Protein AF-G2ZTX2-F1 (afdb_monomer)

Radius of gyration: 23.02 Å; Cα contacts (8 Å, |Δi|>4): 335; chains: 1; bounding box: 77×30×59 Å

Nearest PDB structures (foldseek):
  5btr-assembly2_B  TM=2.792E-01  e=7.252E+00  Homo sapiens

Secondary structure (DS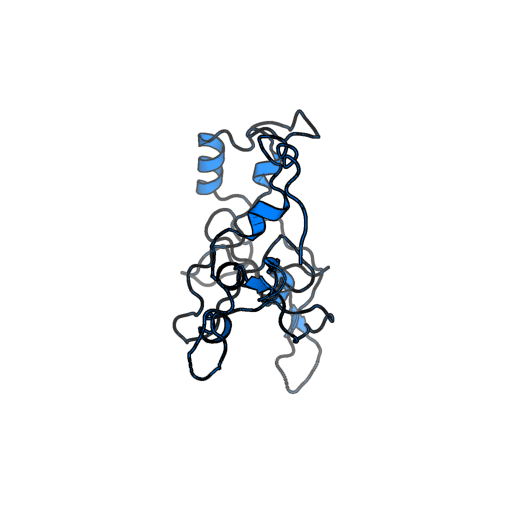SP, 8-state):
---THHHH-EE-SSSEE--S---TTS-TTEEPPPEEE---SSS--EEE-TTPPPP-PEEPHHHHHHHHHTTTT-B----SSS--TTBGGGGG---------SB-TTSPBP----SS-HHHHTTT--HHHHHHT-EEEE-TTS-EES-SS-SEEEEE-TTSPEEEP-SSPPGGGSB--STT--BS-EE-TTGGGGGGPPPSSPPPP--------

Mean predicted aligned error: 10.49 Å

Foldseek 3Di:
DFALCQAPWFFFQAWWAAPDDDDPPDDRGTGHFDWDAPPDDPDPRTDGPGPDDGDDTDTDPVVVVVLVVVCACQDDAPDPPDGDRNHVVRSVDTDRDDDDAQADPVRHGDAGADPPDRFARSNAHDPVQLQQQQWWFQDPVRDIDRCLPPQFDPDADPVRGTHGDGGDDDPCSQFPPPPVRHGGTGRDRPNVVCVPDDDPDDPDDPDDDDDDD

Sequence (213 aa):
MPGRCDFIGCNDSYGYGSTDSLPAGVARNYVAPHVKSDGLIMSPTDVFNHDKLYPTEAIRPGLDQVFKTLGIGTAASTNRDQASIADLGWRSYRLKGSQVEYTNAMGRKTVLGNSITEAGFMNNSSCITCHARAGIHIKSDGGSDFFRLSIFNKDQSDYGYALSYHGIPNPSWFHNDNSKGMLDVLQTDFVWGFFNAKPVVAPTARDGGRGAP

pLDDT: mean 80.15, std 12.62, range [29.89, 95.56]

Organism: NCBI:txid741978

Structure (mmCIF, N/CA/C/O backbone):
data_AF-G2ZTX2-F1
#
_entry.id   AF-G2ZTX2-F1
#
loop_
_atom_site.group_PDB
_atom_site.id
_atom_site.type_symbol
_atom_site.label_atom_id
_atom_site.label_alt_id
_atom_site.label_comp_id
_atom_site.label_asym_id
_atom_site.label_entity_id
_atom_site.label_seq_id
_atom_site.pdbx_PDB_ins_code
_atom_site.Cartn_x
_atom_site.Cartn_y
_atom_site.Cartn_z
_atom_site.occupancy
_atom_site.B_iso_or_equiv
_atom_site.auth_seq_id
_atom_site.auth_comp_id
_atom_site.auth_asym_id
_atom_site.auth_atom_id
_atom_site.pdbx_PDB_model_num
ATOM 1 N N . MET A 1 1 ? -9.022 15.764 1.878 1.00 55.78 1 MET A N 1
ATOM 2 C CA . MET A 1 1 ? -8.451 15.017 0.744 1.00 55.78 1 MET A CA 1
ATOM 3 C C . MET A 1 1 ? -9.041 13.635 0.854 1.00 55.78 1 MET A C 1
ATOM 5 O O . MET A 1 1 ? -8.954 13.075 1.948 1.00 55.78 1 MET A O 1
ATOM 9 N N . PRO A 1 2 ? -9.651 13.124 -0.222 1.00 67.94 2 PRO A N 1
ATOM 10 C CA . PRO A 1 2 ? -10.323 11.844 -0.175 1.00 67.94 2 PRO A CA 1
ATOM 11 C C . PRO A 1 2 ? -9.336 10.734 0.168 1.00 67.94 2 PRO A C 1
ATOM 13 O O . PRO A 1 2 ? -8.246 10.639 -0.402 1.00 67.94 2 PRO A O 1
ATOM 16 N N . GLY A 1 3 ? -9.721 9.914 1.136 1.00 71.19 3 GLY A N 1
ATOM 17 C CA . GLY A 1 3 ? -8.957 8.759 1.566 1.00 71.19 3 GLY A CA 1
ATOM 18 C C . GLY A 1 3 ? -9.274 7.538 0.712 1.00 71.19 3 GLY A C 1
ATOM 19 O O . GLY A 1 3 ? -10.205 7.512 -0.085 1.00 71.19 3 GLY A O 1
ATOM 20 N N . ARG A 1 4 ? -8.534 6.450 0.924 1.00 72.75 4 ARG A N 1
ATOM 21 C CA . ARG A 1 4 ? -8.793 5.153 0.273 1.00 72.75 4 ARG A CA 1
ATOM 22 C C . ARG A 1 4 ? -10.271 4.732 0.321 1.00 72.75 4 ARG A C 1
ATOM 24 O O . ARG A 1 4 ? -10.784 4.232 -0.683 1.00 72.75 4 ARG A O 1
ATOM 31 N N . CYS A 1 5 ? -10.915 4.885 1.484 1.00 78.56 5 CYS A N 1
ATOM 32 C CA . CYS A 1 5 ? -12.289 4.422 1.673 1.00 78.56 5 CYS A CA 1
ATOM 33 C C . CYS A 1 5 ? -13.244 5.089 0.677 1.00 78.56 5 CYS A C 1
ATOM 35 O O . CYS A 1 5 ? -14.205 4.448 0.285 1.00 78.56 5 CYS A O 1
ATOM 37 N N . ASP A 1 6 ? -12.914 6.292 0.197 1.00 79.12 6 ASP A N 1
ATOM 38 C CA . ASP A 1 6 ? -13.711 7.060 -0.758 1.00 79.12 6 ASP A CA 1
ATOM 39 C C . ASP A 1 6 ? -13.705 6.488 -2.184 1.00 79.12 6 ASP A C 1
ATOM 41 O O . ASP A 1 6 ? -14.610 6.798 -2.949 1.00 79.12 6 ASP A O 1
ATOM 45 N N . PHE A 1 7 ? -12.730 5.640 -2.542 1.00 77.25 7 PHE A N 1
ATOM 46 C CA . PHE A 1 7 ? -12.577 5.121 -3.912 1.00 77.25 7 PHE A CA 1
ATOM 47 C C . PHE A 1 7 ? -12.757 3.611 -4.033 1.00 77.25 7 PHE A C 1
ATOM 49 O O . PHE A 1 7 ? -13.352 3.123 -4.989 1.00 77.25 7 PHE A O 1
ATOM 56 N N . ILE A 1 8 ? -12.185 2.849 -3.100 1.00 74.62 8 ILE A N 1
ATOM 57 C CA . ILE A 1 8 ? -12.147 1.378 -3.185 1.00 74.62 8 ILE A CA 1
ATOM 58 C C . ILE A 1 8 ? -12.724 0.706 -1.935 1.00 74.62 8 ILE A C 1
ATOM 60 O O . ILE A 1 8 ? -12.623 -0.513 -1.773 1.00 74.62 8 ILE A O 1
ATOM 64 N N . GLY A 1 9 ? -13.311 1.497 -1.033 1.00 78.06 9 GLY A N 1
ATOM 65 C CA . GLY A 1 9 ? -13.685 1.060 0.304 1.00 78.06 9 GLY A CA 1
ATOM 66 C C . GLY A 1 9 ? -12.474 0.713 1.171 1.00 78.06 9 GLY A C 1
ATOM 67 O O . GLY A 1 9 ? -11.312 0.723 0.742 1.00 78.06 9 GLY A O 1
ATOM 68 N N . CYS A 1 10 ? -12.748 0.394 2.427 1.00 75.94 10 CYS A N 1
ATOM 69 C CA . CYS A 1 10 ? -11.747 -0.009 3.400 1.00 75.94 10 CYS A CA 1
ATOM 70 C C . CYS A 1 10 ? -11.984 -1.447 3.841 1.00 75.94 10 CYS A C 1
ATOM 72 O O . CYS A 1 10 ? -13.111 -1.866 4.033 1.00 75.94 10 CYS A O 1
ATOM 74 N N . ASN A 1 11 ? -10.915 -2.235 3.920 1.00 72.31 11 ASN A N 1
ATOM 75 C CA . ASN A 1 11 ? -10.979 -3.640 4.301 1.00 72.31 11 ASN A CA 1
ATOM 76 C C . ASN A 1 11 ? -9.819 -3.918 5.252 1.00 72.31 11 ASN A C 1
ATOM 78 O O . ASN A 1 11 ? -8.668 -3.787 4.834 1.00 72.31 11 ASN A O 1
ATOM 82 N N . ASP A 1 12 ? -10.128 -4.244 6.504 1.00 67.81 12 ASP A N 1
ATOM 83 C CA . ASP A 1 12 ? -9.150 -4.674 7.505 1.00 67.81 12 ASP A CA 1
ATOM 84 C C . ASP A 1 12 ? -9.378 -6.151 7.843 1.00 67.81 12 ASP A C 1
ATOM 86 O O . ASP A 1 12 ? -10.241 -6.504 8.648 1.00 67.81 12 ASP A O 1
ATOM 90 N N . SER A 1 13 ? -8.622 -7.056 7.215 1.00 62.09 13 SER A N 1
ATOM 91 C CA . SER A 1 13 ? -8.699 -8.509 7.460 1.00 62.09 13 SER A CA 1
ATOM 92 C C . SER A 1 13 ? -8.659 -8.878 8.946 1.00 62.09 13 SER A C 1
ATOM 94 O O . SER A 1 13 ? -9.302 -9.853 9.348 1.00 62.09 13 SER A O 1
ATOM 96 N N . TYR A 1 14 ? -7.960 -8.093 9.771 1.00 72.44 14 TYR A N 1
ATOM 97 C CA . TYR A 1 14 ? -7.812 -8.345 11.194 1.00 72.44 14 TYR A CA 1
ATOM 98 C C . TYR A 1 14 ? -7.561 -7.056 11.979 1.00 72.44 14 TYR A C 1
ATOM 100 O O . TYR A 1 14 ? -6.435 -6.576 12.073 1.00 72.44 14 TYR A O 1
ATOM 108 N N . GLY A 1 15 ? -8.598 -6.563 12.651 1.00 75.62 15 GLY A N 1
ATOM 109 C CA . GLY A 1 15 ? -8.395 -5.511 13.636 1.00 75.62 15 GLY A CA 1
ATOM 110 C C . GLY A 1 15 ? -9.650 -4.781 14.030 1.00 75.62 15 GLY A C 1
ATOM 111 O O . GLY A 1 15 ? -9.883 -4.578 15.218 1.00 75.62 15 GLY A O 1
ATOM 112 N N . TYR A 1 16 ? -10.494 -4.478 13.051 1.00 82.81 16 TYR A N 1
ATOM 113 C CA . TYR A 1 16 ? -11.672 -3.643 13.245 1.00 82.81 16 TYR A CA 1
ATOM 114 C C . TYR A 1 16 ? -12.922 -4.240 12.588 1.00 82.81 16 TYR A C 1
ATOM 116 O O . TYR A 1 16 ? -12.854 -5.069 11.676 1.00 82.81 16 TYR A O 1
ATOM 124 N N . GLY A 1 17 ? -14.086 -3.937 13.161 1.00 80.31 17 GLY A N 1
ATOM 125 C CA . GLY A 1 17 ? -15.388 -4.342 12.633 1.00 80.31 17 GLY A CA 1
ATOM 126 C C . GLY A 1 17 ? -16.109 -3.166 11.988 1.00 80.31 17 GLY A C 1
ATOM 127 O O . GLY A 1 17 ? -16.317 -2.162 12.665 1.00 80.31 17 GLY A O 1
ATOM 128 N N . SER A 1 18 ? -16.527 -3.343 10.734 1.00 81.31 18 SER A N 1
ATOM 129 C CA . SER A 1 18 ? -17.358 -2.369 10.027 1.00 81.31 18 SER A CA 1
ATOM 130 C C . SER A 1 18 ? -18.764 -2.340 10.615 1.00 81.31 18 SER A C 1
ATOM 132 O O . SER A 1 18 ? -19.295 -3.368 11.047 1.00 81.31 18 SER A O 1
ATOM 134 N N . THR A 1 19 ? -19.360 -1.149 10.626 1.00 82.62 19 THR A N 1
ATOM 135 C CA . THR A 1 19 ? -20.761 -0.922 10.999 1.00 82.62 19 THR A CA 1
ATOM 136 C C . THR A 1 19 ? -21.729 -1.144 9.839 1.00 82.62 19 THR A C 1
ATOM 138 O O . THR A 1 19 ? -22.939 -1.052 10.038 1.00 82.62 19 THR A O 1
ATOM 141 N N . ASP A 1 20 ? -21.219 -1.415 8.638 1.00 82.88 20 ASP A N 1
ATOM 142 C CA . ASP A 1 20 ? -22.039 -1.563 7.442 1.00 82.88 20 ASP A CA 1
ATOM 143 C C . ASP A 1 20 ? -22.877 -2.844 7.475 1.00 82.88 20 ASP A C 1
ATOM 145 O O . ASP A 1 20 ? -22.481 -3.885 8.011 1.00 82.88 20 ASP A O 1
ATOM 149 N N . SER A 1 21 ? -24.054 -2.776 6.851 1.00 83.44 21 SER A N 1
ATOM 150 C CA . SER A 1 21 ? -24.902 -3.947 6.645 1.00 83.44 21 SER A CA 1
ATOM 151 C C . SER A 1 21 ? -24.313 -4.805 5.527 1.00 83.44 21 SER A C 1
ATOM 153 O O . SER A 1 21 ? -24.369 -4.444 4.353 1.00 83.44 21 SER A O 1
ATOM 155 N N . LEU A 1 22 ? -23.712 -5.935 5.900 1.00 81.06 22 LEU A N 1
ATOM 156 C CA . LEU A 1 22 ? -23.046 -6.846 4.973 1.00 81.06 22 LEU A CA 1
ATOM 157 C C . LEU A 1 22 ? -23.818 -8.174 4.852 1.00 81.06 22 LEU A C 1
ATOM 159 O O . LEU A 1 22 ? -24.394 -8.629 5.845 1.00 81.06 22 LEU A O 1
ATOM 163 N N . PRO A 1 23 ? -23.817 -8.827 3.671 1.00 83.12 23 PRO A N 1
ATOM 164 C CA . PRO A 1 23 ? -24.448 -10.133 3.488 1.00 83.12 23 PRO A CA 1
ATOM 165 C C . PRO A 1 23 ? -23.946 -11.202 4.470 1.00 83.12 23 PRO A C 1
ATOM 167 O O . PRO A 1 23 ? -22.818 -11.163 4.964 1.00 83.12 23 PRO A O 1
ATOM 170 N N . ALA A 1 24 ? -24.768 -12.219 4.726 1.00 85.25 24 ALA A N 1
ATOM 171 C CA . ALA A 1 24 ? -24.331 -13.353 5.532 1.00 85.25 24 ALA A CA 1
ATOM 172 C C . ALA A 1 24 ? -23.142 -14.074 4.866 1.00 85.25 24 ALA A C 1
ATOM 174 O O . ALA A 1 24 ? -23.121 -14.277 3.654 1.00 85.25 24 ALA A O 1
ATOM 175 N N . GLY A 1 25 ? -22.150 -14.469 5.669 1.00 80.62 25 GLY A N 1
ATOM 176 C CA . GLY A 1 25 ? -20.986 -15.225 5.196 1.00 80.62 25 GLY A CA 1
ATOM 177 C C . GLY A 1 25 ? -19.861 -14.391 4.573 1.00 80.62 25 GLY A C 1
ATOM 178 O O . GLY A 1 25 ? -18.833 -14.968 4.226 1.00 80.62 25 GLY A O 1
ATOM 179 N N . VAL A 1 26 ? -19.996 -13.061 4.470 1.00 78.94 26 VAL A N 1
ATOM 180 C CA . VAL A 1 26 ? -18.876 -12.197 4.061 1.00 78.94 26 VAL A CA 1
ATOM 181 C C . VAL A 1 26 ? -18.084 -11.677 5.262 1.00 78.94 26 VAL A C 1
ATOM 183 O O . VAL A 1 26 ? -18.534 -11.693 6.411 1.00 78.94 26 VAL A O 1
ATOM 186 N N . ALA A 1 27 ? -16.867 -11.210 4.998 1.00 77.06 27 ALA A N 1
ATOM 187 C CA . ALA A 1 27 ? -16.010 -10.647 6.027 1.00 77.06 27 ALA A CA 1
ATOM 188 C C . ALA A 1 27 ? -16.589 -9.319 6.566 1.00 77.06 27 ALA A C 1
ATOM 190 O O . ALA A 1 27 ? -16.930 -8.418 5.808 1.00 77.06 27 ALA A O 1
ATOM 191 N N . ARG A 1 28 ? -16.697 -9.191 7.899 1.00 78.75 28 ARG A N 1
ATOM 192 C CA . ARG A 1 28 ? -17.331 -8.047 8.608 1.00 78.75 28 ARG A CA 1
ATOM 193 C C . ARG A 1 28 ? -16.441 -6.807 8.761 1.00 78.75 28 ARG A C 1
ATOM 195 O O . ARG A 1 28 ? -16.445 -6.131 9.786 1.00 78.75 28 ARG A O 1
ATOM 202 N N . ASN A 1 29 ? -15.521 -6.629 7.841 1.00 78.12 29 ASN A N 1
ATOM 203 C CA . ASN A 1 29 ? -14.419 -5.673 7.915 1.00 78.12 29 ASN A CA 1
ATOM 204 C C . ASN A 1 29 ? -14.361 -4.763 6.691 1.00 78.12 29 ASN A C 1
ATOM 206 O O . ASN A 1 29 ? -13.394 -4.025 6.534 1.00 78.12 29 ASN A O 1
ATOM 210 N N . TYR A 1 30 ? -15.358 -4.872 5.817 1.00 82.12 30 TYR A N 1
ATOM 211 C CA . TYR A 1 30 ? -15.497 -4.006 4.671 1.00 82.12 30 TYR A CA 1
ATOM 212 C C . TYR A 1 30 ? -16.328 -2.780 5.045 1.00 82.12 30 TYR A C 1
ATOM 214 O O . TYR A 1 30 ? -17.460 -2.920 5.502 1.00 82.12 30 TYR A O 1
ATOM 222 N N . VAL A 1 31 ? -15.751 -1.602 4.845 1.00 83.19 31 VAL A N 1
ATOM 223 C CA . VAL A 1 31 ? -16.425 -0.306 4.876 1.00 83.19 31 VAL A CA 1
ATOM 224 C C . VAL A 1 31 ? -16.590 0.142 3.431 1.00 83.19 31 VAL A C 1
ATOM 226 O O . VAL A 1 31 ? -15.594 0.321 2.717 1.00 83.19 31 VAL A O 1
ATOM 229 N N . ALA A 1 32 ? -17.832 0.283 2.992 1.00 85.06 32 ALA A N 1
ATOM 230 C CA . ALA A 1 32 ? -18.168 0.730 1.653 1.00 85.06 32 ALA A CA 1
ATOM 231 C C . ALA A 1 32 ? -17.825 2.220 1.472 1.00 85.06 32 ALA A C 1
ATOM 233 O O . ALA A 1 32 ? -17.934 2.994 2.425 1.00 85.06 32 ALA A O 1
ATOM 234 N N . PRO A 1 33 ? -17.421 2.645 0.261 1.00 87.75 33 PRO A N 1
ATOM 235 C CA . PRO A 1 33 ? -17.328 4.064 -0.055 1.00 87.75 33 PRO A CA 1
ATOM 236 C C . PRO A 1 33 ? -18.699 4.724 0.082 1.00 87.75 33 PRO A C 1
ATOM 238 O O . PRO A 1 33 ? -19.721 4.147 -0.298 1.00 87.75 33 PRO A O 1
ATOM 241 N N . HIS A 1 34 ? -18.722 5.967 0.560 1.00 89.69 34 HIS A N 1
ATOM 242 C CA . HIS A 1 34 ? -19.934 6.774 0.467 1.00 89.69 34 HIS A CA 1
ATOM 243 C C . HIS A 1 34 ? -20.253 7.050 -1.002 1.00 89.69 34 HIS A C 1
ATOM 245 O O . HIS A 1 34 ? -19.375 7.436 -1.773 1.00 89.69 34 HIS A O 1
ATOM 251 N N . VAL A 1 35 ? -21.519 6.907 -1.382 1.00 91.12 35 VAL A N 1
ATOM 252 C CA . VAL A 1 35 ? -22.013 7.224 -2.729 1.00 91.12 35 VAL A CA 1
ATOM 253 C C . VAL A 1 35 ? -23.182 8.204 -2.657 1.00 91.12 35 VAL A C 1
ATOM 255 O O . VAL A 1 35 ? -23.819 8.369 -1.613 1.00 91.12 35 VAL A O 1
ATOM 258 N N . LYS A 1 36 ? -23.441 8.905 -3.756 1.00 91.00 36 LYS A N 1
ATOM 259 C CA . LYS A 1 36 ? -24.606 9.773 -3.958 1.00 91.00 36 LYS A CA 1
ATOM 260 C C . LYS A 1 36 ? -25.066 9.672 -5.407 1.00 91.00 36 LYS A C 1
ATOM 262 O O . LYS A 1 36 ? -24.248 9.408 -6.277 1.00 91.00 36 LYS A O 1
ATOM 267 N N . SER A 1 37 ? -26.335 9.964 -5.665 1.00 90.69 37 SER A N 1
ATOM 268 C CA . SER A 1 37 ? -26.824 10.075 -7.040 1.00 90.69 37 SER A CA 1
ATOM 269 C C . SER A 1 37 ? -26.311 11.361 -7.707 1.00 90.69 37 SER A C 1
ATOM 271 O O . SER A 1 37 ? -26.321 12.427 -7.084 1.00 90.69 37 SER A O 1
ATOM 273 N N . ASP A 1 38 ? -25.891 11.277 -8.967 1.00 88.75 38 ASP A N 1
ATOM 274 C CA . ASP A 1 38 ? -25.596 12.412 -9.849 1.00 88.75 38 ASP A CA 1
ATOM 275 C C . ASP A 1 38 ? -26.800 12.846 -10.709 1.00 88.75 38 ASP A C 1
ATOM 277 O O . ASP A 1 38 ? -26.731 13.857 -11.408 1.00 88.75 38 ASP A O 1
ATOM 281 N N . GLY A 1 39 ? -27.916 12.113 -10.633 1.00 86.19 39 GLY A N 1
ATOM 282 C CA . GLY A 1 39 ? -29.153 12.399 -11.360 1.00 86.19 39 GLY A CA 1
ATOM 283 C C . GLY A 1 39 ? -29.127 12.067 -12.857 1.00 86.19 39 GLY A C 1
ATOM 284 O O . GLY A 1 39 ? -30.057 12.453 -13.568 1.00 86.19 39 GLY A O 1
ATOM 285 N N . LEU A 1 40 ? -28.103 11.368 -13.361 1.00 87.19 40 LEU A N 1
ATOM 286 C CA . LEU A 1 40 ? -28.031 10.987 -14.772 1.00 87.19 40 LEU A CA 1
ATOM 287 C C . LEU A 1 40 ? -28.954 9.804 -15.091 1.00 87.19 40 LEU A C 1
ATOM 289 O O . LEU A 1 40 ? -28.995 8.801 -14.403 1.00 87.19 40 LEU A O 1
ATOM 293 N N . ILE A 1 41 ? -29.689 9.893 -16.194 1.00 79.50 41 ILE A N 1
ATOM 294 C CA . ILE A 1 41 ? -30.759 8.936 -16.542 1.00 79.50 41 ILE A CA 1
ATOM 295 C C . ILE A 1 41 ? -30.276 7.682 -17.291 1.00 79.50 41 ILE A C 1
ATOM 297 O O . ILE A 1 41 ? -31.042 6.735 -17.448 1.00 79.50 41 ILE A O 1
ATOM 301 N N . MET A 1 42 ? -29.035 7.669 -17.789 1.00 70.88 42 MET A N 1
ATOM 302 C CA . MET A 1 42 ? -28.522 6.628 -18.703 1.00 70.88 42 MET A CA 1
ATOM 303 C C . MET A 1 42 ? -27.309 5.848 -18.165 1.00 70.88 42 MET A C 1
ATOM 305 O O . MET A 1 42 ? -26.684 5.092 -18.904 1.00 70.88 42 MET A O 1
ATOM 309 N N . SER A 1 43 ? -26.966 6.020 -16.890 1.00 70.81 43 SER A N 1
ATOM 310 C CA . SER A 1 43 ? -25.811 5.403 -16.225 1.00 70.81 43 SER A CA 1
ATOM 311 C C . SER A 1 43 ? -26.217 4.972 -14.815 1.00 70.81 43 SER A C 1
ATOM 313 O O . SER A 1 43 ? -27.201 5.511 -14.301 1.00 70.81 43 SER A O 1
ATOM 315 N N . PRO A 1 44 ? -25.493 4.048 -14.146 1.00 75.50 44 PRO A N 1
ATOM 316 C CA . PRO A 1 44 ? -25.512 4.016 -12.689 1.00 75.50 44 PRO A CA 1
ATOM 317 C C . PRO A 1 44 ? -25.342 5.447 -12.177 1.00 75.50 44 PRO A C 1
ATOM 319 O O . PRO A 1 44 ? -24.367 6.108 -12.532 1.00 75.50 44 PRO A O 1
ATOM 322 N N . THR A 1 45 ? -26.328 5.934 -11.425 1.00 82.06 45 THR A N 1
ATOM 323 C CA . THR A 1 45 ? -26.321 7.324 -10.948 1.00 82.06 45 THR A CA 1
ATOM 324 C C . THR A 1 45 ? -25.405 7.501 -9.750 1.00 82.06 45 THR A C 1
ATOM 326 O O . THR A 1 45 ? -25.137 8.617 -9.328 1.00 82.06 45 THR A O 1
ATOM 329 N N . ASP A 1 46 ? -24.977 6.394 -9.148 1.00 87.50 46 ASP A N 1
ATOM 330 C CA . ASP A 1 46 ? -24.173 6.402 -7.941 1.00 87.50 46 ASP A CA 1
ATOM 331 C C . ASP A 1 46 ? -22.735 6.796 -8.271 1.00 87.50 46 ASP A C 1
ATOM 333 O O . ASP A 1 46 ? -21.961 6.030 -8.845 1.00 87.50 46 ASP A O 1
ATOM 337 N N . VAL A 1 47 ? -22.382 8.008 -7.865 1.00 87.94 47 VAL A N 1
ATOM 338 C CA . VAL A 1 47 ? -21.020 8.530 -7.878 1.00 87.94 47 VAL A CA 1
ATOM 339 C C . VAL A 1 47 ? -20.474 8.569 -6.459 1.00 87.94 47 VAL A C 1
ATOM 341 O O . VAL A 1 47 ? -21.217 8.730 -5.487 1.00 87.94 47 VAL A O 1
ATOM 344 N N . PHE A 1 48 ? -19.158 8.451 -6.319 1.00 88.50 48 PHE A N 1
ATOM 345 C CA . PHE A 1 48 ? -18.514 8.546 -5.016 1.00 88.50 48 PHE A CA 1
ATOM 346 C C . PHE A 1 48 ? -18.761 9.914 -4.359 1.00 88.50 48 PHE A C 1
ATOM 348 O O . PHE A 1 48 ? -18.684 10.980 -4.978 1.00 88.50 48 PHE A O 1
ATOM 355 N N . ASN A 1 49 ? -19.066 9.880 -3.067 1.00 89.75 49 ASN A N 1
ATOM 356 C CA . ASN A 1 49 ? -19.302 11.039 -2.220 1.00 89.75 49 ASN A CA 1
ATOM 357 C C . ASN A 1 49 ? -18.097 11.236 -1.299 1.00 89.75 49 ASN A C 1
ATOM 359 O O . ASN A 1 49 ? -18.118 10.885 -0.121 1.00 89.75 49 ASN A O 1
ATOM 363 N N . HIS A 1 50 ? -17.036 11.761 -1.900 1.00 86.12 50 HIS A N 1
ATOM 364 C CA . HIS A 1 50 ? -15.727 11.974 -1.294 1.00 86.12 50 HIS A CA 1
ATOM 365 C C . HIS A 1 50 ? -15.742 12.899 -0.062 1.00 86.12 50 HIS A C 1
ATOM 367 O O . HIS A 1 50 ? -16.655 13.709 0.112 1.00 86.12 50 HIS A O 1
ATOM 373 N N . ASP A 1 51 ? -14.684 12.812 0.757 1.00 81.50 51 ASP A N 1
ATOM 374 C CA . ASP A 1 51 ? -14.442 13.659 1.940 1.00 81.50 51 ASP A CA 1
ATOM 375 C C . ASP A 1 51 ? -15.551 13.566 3.015 1.00 81.50 51 ASP A C 1
ATOM 377 O O . ASP A 1 51 ? -15.727 14.461 3.849 1.00 81.50 51 ASP A O 1
ATOM 381 N N . LYS A 1 52 ? -16.312 12.465 3.024 1.00 84.94 52 LYS A N 1
ATOM 382 C CA . LYS A 1 52 ? -17.281 12.161 4.080 1.00 84.94 52 LYS A CA 1
ATOM 383 C C . LYS A 1 52 ? -16.608 11.438 5.240 1.00 84.94 52 LYS A C 1
ATOM 385 O O . LYS A 1 52 ? -15.707 10.625 5.065 1.00 84.94 52 LYS A O 1
ATOM 390 N N . LEU A 1 53 ? -17.077 11.734 6.451 1.00 84.94 53 LEU A N 1
ATOM 391 C CA . LEU A 1 53 ? -16.609 11.043 7.647 1.00 8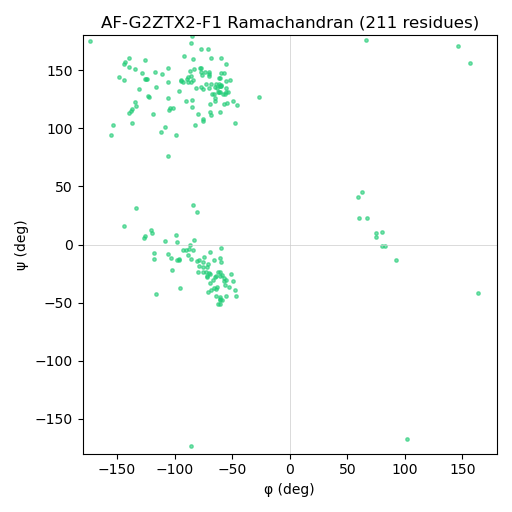4.94 53 LEU A CA 1
ATOM 392 C C . LEU A 1 53 ? -17.124 9.602 7.651 1.00 84.94 53 LEU A C 1
ATOM 394 O O . LEU A 1 53 ? -18.304 9.345 7.405 1.00 84.94 53 LEU A O 1
ATOM 398 N N . TYR A 1 54 ? -16.230 8.674 7.972 1.00 82.88 54 TYR A N 1
ATOM 399 C CA . TYR A 1 54 ? -16.572 7.281 8.229 1.00 82.88 54 TYR A CA 1
ATOM 400 C C . TYR A 1 54 ? -16.760 7.078 9.739 1.00 82.88 54 TYR A C 1
ATOM 402 O O . TYR A 1 54 ? -16.018 7.683 10.521 1.00 82.88 54 TYR A O 1
ATOM 410 N N . PRO A 1 55 ? -17.739 6.264 10.174 1.00 81.50 55 PRO A N 1
ATOM 411 C CA . PRO A 1 55 ? -17.942 5.974 11.588 1.00 81.50 55 PRO A CA 1
ATOM 412 C C . PRO A 1 55 ? -16.696 5.379 12.247 1.00 81.50 55 PRO A C 1
ATOM 414 O O . PRO A 1 55 ? -15.945 4.614 11.639 1.00 81.50 55 PRO A O 1
ATOM 417 N N . THR A 1 56 ? -16.501 5.686 13.529 1.00 79.31 56 THR A N 1
ATOM 418 C CA . THR A 1 56 ? -15.434 5.065 14.315 1.00 79.31 56 THR A CA 1
ATOM 419 C C . THR A 1 56 ? -15.744 3.590 14.543 1.00 79.31 56 THR A C 1
ATOM 421 O O . THR A 1 56 ? -16.653 3.238 15.291 1.00 79.31 56 THR A O 1
ATOM 424 N N . GLU A 1 57 ? -14.953 2.720 13.927 1.00 80.00 57 GLU A N 1
ATOM 425 C CA . GLU A 1 57 ? -15.030 1.27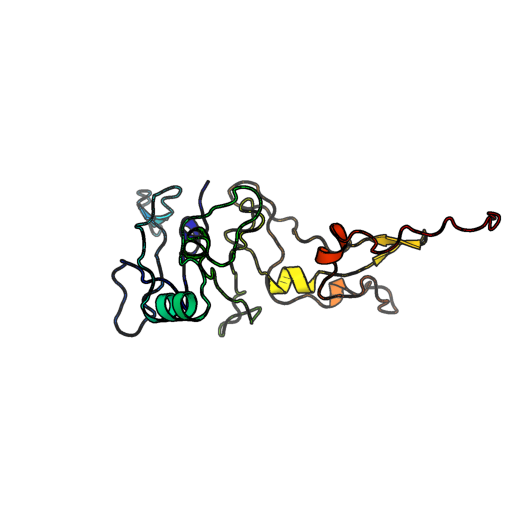6 14.155 1.00 80.00 57 GLU A CA 1
ATOM 426 C C . GLU A 1 57 ? -14.376 0.865 15.483 1.00 80.00 57 GLU A C 1
ATOM 428 O O . GLU A 1 57 ? -13.375 1.448 15.912 1.00 80.00 57 GLU A O 1
ATOM 433 N N . ALA A 1 58 ? -14.900 -0.197 16.099 1.00 82.50 58 ALA A N 1
ATOM 434 C CA . ALA A 1 58 ? -14.350 -0.777 17.321 1.00 82.50 58 ALA A CA 1
ATOM 435 C C . ALA A 1 58 ? -13.290 -1.848 17.024 1.00 82.50 58 ALA A C 1
ATOM 437 O O . ALA A 1 58 ? -13.434 -2.649 16.092 1.00 82.50 58 ALA A O 1
ATOM 438 N N . ILE A 1 59 ? -12.247 -1.887 17.860 1.00 86.00 59 ILE A N 1
ATOM 439 C CA . ILE A 1 59 ? -11.232 -2.941 17.823 1.00 86.00 59 ILE A CA 1
ATOM 440 C C . ILE A 1 59 ? -11.879 -4.292 18.145 1.00 86.00 59 ILE A C 1
ATOM 442 O O . ILE A 1 59 ? -12.670 -4.424 19.082 1.00 86.00 59 ILE A O 1
ATOM 446 N N . ARG A 1 60 ? -11.554 -5.321 17.365 1.00 87.06 60 ARG A N 1
ATOM 447 C CA . ARG A 1 60 ? -12.051 -6.678 17.602 1.00 87.06 60 ARG A CA 1
ATOM 448 C C . ARG A 1 60 ? -11.342 -7.308 18.806 1.00 87.06 60 ARG A C 1
ATOM 450 O O . ARG A 1 60 ? -10.141 -7.084 18.968 1.00 87.06 60 ARG A O 1
ATOM 457 N N . PRO A 1 61 ? -12.015 -8.194 19.569 1.00 89.50 61 PRO A N 1
ATOM 458 C CA . PRO A 1 61 ? -11.419 -8.855 20.734 1.00 89.50 61 PRO A CA 1
ATOM 459 C C . PRO A 1 61 ? -10.083 -9.552 20.448 1.00 89.50 61 PRO A C 1
ATOM 461 O O . PRO A 1 61 ? -9.181 -9.505 21.273 1.00 89.50 61 PRO A O 1
ATOM 464 N N . GLY A 1 62 ? -9.924 -10.151 19.261 1.00 88.81 62 GLY A N 1
ATOM 465 C CA . GLY A 1 62 ? -8.670 -10.800 18.870 1.00 88.81 62 GLY A CA 1
ATOM 466 C C . GLY A 1 62 ? -7.486 -9.830 18.794 1.00 88.81 62 GLY A C 1
ATOM 467 O O . GLY A 1 62 ? -6.444 -10.087 19.396 1.00 88.81 62 GLY A O 1
ATOM 468 N N . LEU A 1 63 ? -7.624 -8.705 18.079 1.00 88.31 63 LEU A N 1
ATOM 469 C CA . LEU A 1 63 ? -6.537 -7.722 17.978 1.00 88.31 63 LEU A CA 1
ATOM 470 C C . LEU A 1 63 ? -6.302 -7.027 19.322 1.00 88.31 63 LEU A C 1
ATOM 472 O O . LEU A 1 63 ? -5.155 -6.824 19.713 1.00 88.31 63 LEU A O 1
ATOM 476 N N . ASP A 1 64 ? -7.376 -6.716 20.050 1.00 91.44 64 ASP A N 1
ATOM 477 C CA . ASP A 1 64 ? -7.293 -6.170 21.405 1.00 91.44 64 ASP A CA 1
ATOM 478 C C . ASP A 1 64 ? -6.464 -7.081 22.322 1.00 91.44 64 ASP A C 1
ATOM 480 O O . ASP A 1 64 ? -5.571 -6.596 23.018 1.00 91.44 64 ASP A O 1
ATOM 484 N N . GLN A 1 65 ? -6.689 -8.396 22.255 1.00 92.56 65 GLN A N 1
ATOM 485 C CA . GLN A 1 65 ? -5.922 -9.384 23.005 1.00 92.56 65 GLN A CA 1
ATOM 486 C C . GLN A 1 65 ? -4.450 -9.419 22.583 1.00 92.56 65 GLN A C 1
ATOM 488 O O . GLN A 1 65 ? -3.584 -9.433 23.452 1.00 92.56 65 GLN A O 1
ATOM 493 N N . VAL A 1 66 ? -4.147 -9.390 21.280 1.00 92.06 66 VAL A N 1
ATOM 494 C CA . VAL A 1 66 ? -2.758 -9.341 20.785 1.00 92.06 66 VAL A CA 1
ATOM 495 C C . VAL A 1 66 ? -2.036 -8.107 21.324 1.00 92.06 66 VAL A C 1
ATOM 497 O O . VAL A 1 66 ? -0.941 -8.231 21.871 1.00 92.06 66 VAL A O 1
ATOM 500 N N . PHE A 1 67 ? -2.659 -6.929 21.239 1.00 93.31 67 PHE A N 1
ATOM 501 C CA . PHE A 1 67 ? -2.081 -5.697 21.775 1.00 93.31 67 PHE A CA 1
ATOM 502 C C . PHE A 1 67 ? -1.853 -5.778 23.284 1.00 93.31 67 PHE A C 1
ATOM 504 O O . PHE A 1 67 ? -0.762 -5.458 23.746 1.00 93.31 67 PHE A O 1
ATOM 511 N N . LYS A 1 68 ? -2.827 -6.284 24.048 1.00 93.38 68 LYS A N 1
ATOM 512 C CA . LYS A 1 68 ? -2.679 -6.485 25.496 1.00 93.38 68 LYS A CA 1
ATOM 513 C C . LYS A 1 68 ? -1.538 -7.445 25.834 1.00 93.38 68 LYS A C 1
ATOM 515 O O . LYS A 1 68 ? -0.715 -7.121 26.683 1.00 93.38 68 LYS A O 1
ATOM 520 N N . THR A 1 69 ? -1.461 -8.594 25.163 1.00 95.44 69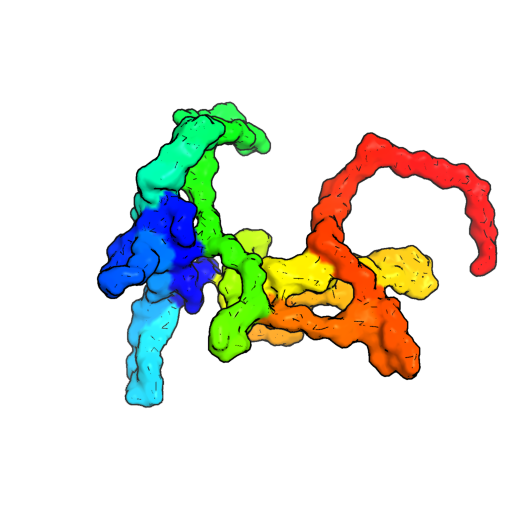 THR A N 1
ATOM 521 C CA . THR A 1 69 ? -0.422 -9.608 25.401 1.00 95.44 69 THR A CA 1
ATOM 522 C C . THR A 1 69 ? 0.978 -9.090 25.077 1.00 95.44 69 THR A C 1
ATOM 524 O O . THR A 1 69 ? 1.920 -9.415 25.792 1.00 95.44 69 THR A O 1
ATOM 527 N N . LEU A 1 70 ? 1.119 -8.263 24.040 1.00 95.44 70 LEU A N 1
ATOM 528 C CA . LEU A 1 70 ? 2.402 -7.676 23.642 1.00 95.44 70 LEU A CA 1
ATOM 529 C C . LEU A 1 70 ? 2.737 -6.369 24.381 1.00 95.44 70 LEU A C 1
ATOM 531 O O . LEU A 1 70 ? 3.783 -5.779 24.123 1.00 95.44 70 LEU A O 1
ATOM 535 N N . GLY A 1 71 ? 1.864 -5.894 25.275 1.00 95.56 71 GLY A N 1
ATOM 536 C CA . GLY A 1 71 ? 2.051 -4.621 25.974 1.00 95.56 71 GLY A CA 1
ATOM 537 C C . GLY A 1 71 ? 1.958 -3.391 25.062 1.00 95.56 71 GLY A C 1
ATOM 538 O O . GLY A 1 71 ? 2.488 -2.339 25.409 1.00 95.56 71 GLY A O 1
ATOM 539 N N . ILE A 1 72 ? 1.296 -3.513 23.908 1.00 94.56 72 ILE A N 1
ATOM 540 C CA . ILE A 1 72 ? 1.141 -2.445 22.917 1.00 94.56 72 ILE A CA 1
ATOM 541 C C . ILE A 1 72 ? -0.048 -1.559 23.293 1.00 94.56 72 ILE A C 1
ATOM 543 O O . ILE A 1 72 ? -1.178 -2.037 23.412 1.00 94.56 72 ILE A O 1
ATOM 547 N N . GLY A 1 73 ? 0.184 -0.253 23.422 1.00 94.38 73 GLY A N 1
ATOM 548 C CA . GLY A 1 73 ? -0.886 0.717 23.647 1.00 94.38 73 GLY A CA 1
ATOM 549 C C . GLY A 1 73 ? -1.648 0.512 24.956 1.00 94.38 73 GLY A C 1
ATOM 550 O O . GLY A 1 73 ? -2.876 0.532 24.967 1.00 94.38 73 GLY A O 1
ATOM 551 N N . THR A 1 74 ? -0.938 0.273 26.052 1.00 93.75 74 THR A N 1
ATOM 552 C CA . THR A 1 74 ? -1.496 0.024 27.389 1.00 93.75 74 THR A CA 1
ATOM 553 C C . THR A 1 74 ? -1.507 1.258 28.297 1.00 93.75 74 THR A C 1
ATOM 555 O O . THR A 1 74 ? -2.200 1.245 29.313 1.00 93.75 74 THR A O 1
ATOM 558 N N . ALA A 1 75 ? -0.794 2.331 27.942 1.00 92.31 75 ALA A N 1
ATOM 559 C CA . ALA A 1 75 ? -0.626 3.535 28.751 1.00 92.31 75 ALA A CA 1
ATOM 560 C C . ALA A 1 75 ? -0.610 4.821 27.906 1.00 92.31 75 ALA A C 1
ATOM 562 O O . ALA A 1 75 ? -0.320 4.818 26.709 1.00 92.31 75 ALA A O 1
ATOM 563 N N . ALA A 1 76 ? -0.935 5.954 28.530 1.00 92.00 76 ALA A N 1
ATOM 564 C CA . ALA A 1 76 ? -0.801 7.251 27.875 1.00 92.00 76 ALA A CA 1
ATOM 565 C C . ALA A 1 76 ? 0.667 7.521 27.504 1.00 92.00 76 ALA A C 1
ATOM 567 O O . ALA A 1 76 ? 1.571 7.175 28.264 1.00 92.00 76 ALA A O 1
ATOM 568 N N . SER A 1 77 ? 0.887 8.154 26.349 1.00 89.25 77 SER A N 1
ATOM 569 C CA . SER A 1 77 ? 2.235 8.523 25.916 1.00 89.25 77 SER A CA 1
ATOM 570 C C . SER A 1 77 ? 2.864 9.501 26.906 1.00 89.25 77 SER A C 1
ATOM 572 O O . SER A 1 77 ? 2.244 10.493 27.298 1.00 89.25 77 SER A O 1
ATOM 574 N N . THR A 1 78 ? 4.094 9.209 27.317 1.00 87.62 78 THR A N 1
ATOM 575 C CA . THR A 1 78 ? 4.865 10.023 28.266 1.00 87.62 78 THR A CA 1
ATOM 576 C C . THR A 1 78 ? 5.941 10.863 27.580 1.00 87.62 78 THR A C 1
ATOM 578 O O . THR A 1 78 ? 6.487 11.773 28.202 1.00 87.62 78 THR A O 1
ATOM 581 N N . ASN A 1 79 ? 6.227 10.602 26.301 1.00 83.88 79 ASN A N 1
ATOM 582 C CA . ASN A 1 79 ? 7.248 11.288 25.519 1.00 83.88 79 ASN A CA 1
ATOM 583 C C . ASN A 1 79 ? 6.691 11.660 24.137 1.00 83.88 79 ASN A C 1
ATOM 585 O O . ASN A 1 79 ? 6.248 10.804 23.380 1.00 83.88 79 ASN A O 1
ATOM 589 N N . ARG A 1 80 ? 6.727 12.956 23.810 1.00 81.25 80 ARG A N 1
ATOM 590 C CA . ARG A 1 80 ? 6.190 13.488 22.548 1.00 81.25 80 ARG A CA 1
ATOM 591 C C . ARG A 1 80 ? 7.067 13.195 21.330 1.00 81.25 80 ARG A C 1
ATOM 593 O O . ARG A 1 80 ? 6.541 13.178 20.223 1.00 81.25 80 ARG A O 1
ATOM 600 N N . ASP A 1 81 ? 8.359 12.955 21.534 1.00 85.44 81 ASP A N 1
ATOM 601 C CA . ASP A 1 81 ? 9.342 12.807 20.454 1.00 85.44 81 ASP A CA 1
ATOM 602 C C . ASP A 1 81 ? 9.702 11.341 20.189 1.00 85.44 81 ASP A C 1
ATOM 604 O O . ASP A 1 81 ? 10.162 10.989 19.103 1.00 85.44 81 ASP A O 1
ATOM 608 N N . GLN A 1 82 ? 9.483 10.467 21.173 1.00 84.81 82 GLN A N 1
ATOM 609 C CA . GLN A 1 82 ? 9.779 9.046 21.060 1.00 84.81 82 GLN A CA 1
ATOM 610 C C . GLN A 1 82 ? 8.644 8.215 21.646 1.00 84.81 82 GLN A C 1
ATOM 612 O O . GLN A 1 82 ? 8.523 8.076 22.863 1.00 84.81 82 GLN A O 1
ATOM 617 N N . ALA A 1 83 ? 7.843 7.625 20.761 1.00 86.00 83 ALA A N 1
ATOM 618 C CA . ALA A 1 83 ? 6.765 6.744 21.173 1.00 86.00 83 ALA A CA 1
ATOM 619 C C . ALA A 1 83 ? 7.320 5.474 21.837 1.00 86.00 83 ALA A C 1
ATOM 621 O O . ALA A 1 83 ? 8.176 4.786 21.272 1.00 86.00 83 ALA A O 1
ATOM 622 N N . SER A 1 84 ? 6.810 5.140 23.022 1.00 92.06 84 SER A N 1
ATOM 623 C CA . SER A 1 84 ? 7.074 3.851 23.668 1.00 92.06 84 SER A CA 1
ATOM 624 C C . SER A 1 84 ? 6.109 2.786 23.144 1.00 92.06 84 SER A C 1
ATOM 626 O O . SER A 1 84 ? 5.034 3.125 22.655 1.00 92.06 84 SER A O 1
ATOM 628 N N . ILE A 1 85 ? 6.426 1.493 23.282 1.00 92.38 85 ILE A N 1
ATOM 629 C CA . ILE A 1 85 ? 5.489 0.413 22.906 1.00 92.38 85 ILE A CA 1
ATOM 630 C C . ILE A 1 85 ? 4.146 0.522 23.647 1.00 92.38 85 ILE A C 1
ATOM 632 O O . ILE A 1 85 ? 3.096 0.205 23.092 1.00 92.38 85 ILE A O 1
ATOM 636 N N . ALA A 1 86 ? 4.160 1.037 24.877 1.00 93.75 86 ALA A N 1
ATOM 637 C CA . ALA A 1 86 ? 2.970 1.170 25.701 1.00 93.75 86 ALA A CA 1
ATOM 638 C C . ALA A 1 86 ? 2.049 2.313 25.247 1.00 93.75 86 ALA A C 1
ATOM 640 O O . ALA A 1 86 ? 0.917 2.372 25.712 1.00 93.75 86 ALA A O 1
ATOM 641 N N . ASP A 1 87 ? 2.472 3.192 24.338 1.00 94.31 87 ASP A N 1
ATOM 642 C CA . ASP A 1 87 ? 1.712 4.393 23.993 1.00 94.31 87 ASP A CA 1
ATOM 643 C C . ASP A 1 87 ? 0.368 4.066 23.330 1.00 94.31 87 ASP A C 1
ATOM 645 O O . ASP A 1 87 ? 0.308 3.428 22.276 1.00 94.31 87 ASP A O 1
ATOM 649 N N . LEU A 1 88 ? -0.732 4.565 23.907 1.00 91.38 88 LEU A N 1
ATOM 650 C CA . LEU A 1 88 ? -2.107 4.366 23.414 1.00 91.38 88 LEU A CA 1
ATOM 651 C C . LEU A 1 88 ? -2.280 4.699 21.922 1.00 91.38 88 LEU A C 1
ATOM 653 O O . LEU A 1 88 ? -3.165 4.139 21.275 1.00 91.38 88 LEU A O 1
ATOM 657 N N . GLY A 1 89 ? -1.428 5.565 21.364 1.00 87.69 89 GLY A N 1
ATOM 658 C CA . GLY A 1 89 ? -1.422 5.900 19.940 1.00 87.69 89 GLY A CA 1
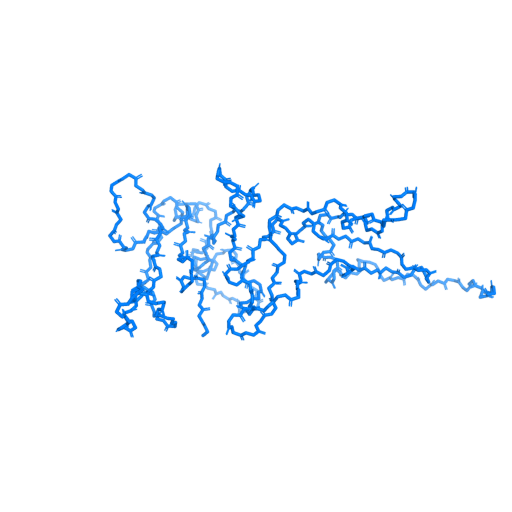ATOM 659 C C . GLY A 1 89 ? -1.280 4.682 19.021 1.00 87.69 89 GLY A C 1
ATOM 660 O O . GLY A 1 89 ? -1.878 4.670 17.946 1.00 87.69 89 GLY A O 1
ATOM 661 N N . TRP A 1 90 ? -0.592 3.617 19.452 1.00 88.06 90 TRP A N 1
ATOM 662 C CA . TRP A 1 90 ? -0.467 2.383 18.667 1.00 88.06 90 TRP A CA 1
ATOM 663 C C . TRP A 1 90 ? -1.810 1.718 18.376 1.00 88.06 90 TRP A C 1
ATOM 665 O O . TRP A 1 90 ? -1.967 1.075 17.341 1.00 88.06 90 TRP A O 1
ATOM 675 N N . ARG A 1 91 ? -2.812 1.923 19.239 1.00 86.88 91 ARG A N 1
ATOM 676 C CA . ARG A 1 91 ? -4.147 1.349 19.041 1.00 86.88 91 ARG A CA 1
ATOM 677 C C . ARG A 1 91 ? -4.908 2.002 17.890 1.00 86.88 91 ARG A C 1
ATOM 679 O O . ARG A 1 91 ? -5.858 1.405 17.398 1.00 86.88 91 ARG A O 1
ATOM 686 N N . SER A 1 92 ? -4.479 3.179 17.432 1.00 80.56 92 SER A N 1
ATOM 687 C CA . SER A 1 92 ? -5.053 3.868 16.271 1.00 80.56 92 SER A CA 1
ATOM 688 C C . SER A 1 92 ? -4.543 3.324 14.932 1.00 80.56 92 SER A C 1
ATOM 690 O O . SER A 1 92 ? -5.130 3.625 13.893 1.00 80.56 92 SER A O 1
ATOM 692 N N . TYR A 1 93 ? -3.470 2.525 14.926 1.00 77.25 93 TYR A N 1
ATOM 693 C CA . TYR A 1 93 ? -2.933 1.937 13.701 1.00 77.25 93 TYR A CA 1
ATOM 694 C C . TYR A 1 93 ? -3.722 0.691 13.304 1.00 77.25 93 TYR A C 1
ATOM 696 O O . TYR A 1 93 ? -4.015 -0.180 14.123 1.00 77.25 93 TYR A O 1
ATOM 704 N N . ARG A 1 94 ? -4.051 0.608 12.013 1.00 75.31 94 ARG A N 1
ATOM 705 C CA . ARG A 1 94 ? -4.817 -0.490 11.418 1.00 75.31 94 ARG A CA 1
ATOM 706 C C . ARG A 1 94 ? -4.051 -1.083 10.253 1.00 75.31 94 ARG A C 1
ATOM 708 O O . ARG A 1 94 ? -3.434 -0.347 9.477 1.00 75.31 94 ARG A O 1
ATOM 715 N N . LEU A 1 95 ? -4.129 -2.401 10.097 1.00 74.69 95 LEU A N 1
ATOM 716 C CA . LEU A 1 95 ? -3.606 -3.045 8.904 1.00 74.69 95 LEU A CA 1
ATOM 717 C C . LEU A 1 95 ? -4.501 -2.662 7.718 1.00 74.69 95 LEU A C 1
ATOM 719 O O . LEU A 1 95 ? -5.664 -3.042 7.650 1.00 74.69 95 LEU A O 1
ATOM 723 N N . LYS A 1 96 ? -3.956 -1.902 6.762 1.00 71.00 96 LYS A N 1
ATOM 724 C CA . LYS A 1 96 ? -4.698 -1.507 5.550 1.00 71.00 96 LYS A CA 1
ATOM 725 C C . LYS A 1 96 ? -4.952 -2.687 4.600 1.00 71.00 96 LYS A C 1
ATOM 727 O O . LYS A 1 96 ? -5.889 -2.632 3.804 1.00 71.00 96 LYS A O 1
ATOM 732 N N . GLY A 1 97 ? -4.109 -3.713 4.684 1.00 74.19 97 GLY A N 1
ATOM 733 C CA . GLY A 1 97 ? -4.167 -4.956 3.925 1.00 74.19 97 GLY A CA 1
ATOM 734 C C . GLY A 1 97 ? -2.765 -5.490 3.630 1.00 74.19 97 GLY A C 1
ATOM 735 O O . GLY A 1 97 ? -1.766 -4.804 3.851 1.00 74.19 97 GLY A O 1
ATOM 736 N N . SER A 1 98 ? -2.700 -6.712 3.112 1.00 79.62 98 SER A N 1
ATOM 737 C CA . SER A 1 98 ? -1.471 -7.334 2.616 1.00 79.62 98 SER A CA 1
ATOM 738 C C . SER A 1 98 ? -1.684 -7.733 1.164 1.00 79.62 98 SER A C 1
ATOM 740 O O . SER A 1 98 ? -2.668 -8.392 0.836 1.00 79.62 98 SER A O 1
ATOM 742 N N . GLN A 1 99 ? -0.776 -7.312 0.288 1.00 84.62 99 GLN A N 1
ATOM 743 C CA . GLN A 1 99 ? -0.804 -7.690 -1.119 1.00 84.62 99 GLN A CA 1
ATOM 744 C C . GLN A 1 99 ? 0.225 -8.790 -1.336 1.00 84.62 99 GLN A C 1
ATOM 746 O O . GLN A 1 99 ? 1.411 -8.563 -1.124 1.00 84.62 99 GLN A O 1
ATOM 751 N N . VAL A 1 100 ? -0.245 -9.968 -1.736 1.00 89.62 100 VAL A N 1
ATOM 752 C CA . VAL A 1 100 ? 0.602 -11.150 -1.967 1.00 89.62 100 VAL A CA 1
ATOM 753 C C . VAL A 1 100 ? 0.560 -11.636 -3.414 1.00 89.62 100 VAL A C 1
ATOM 755 O O . VAL A 1 100 ? 1.420 -12.398 -3.823 1.00 89.62 100 VAL A O 1
AT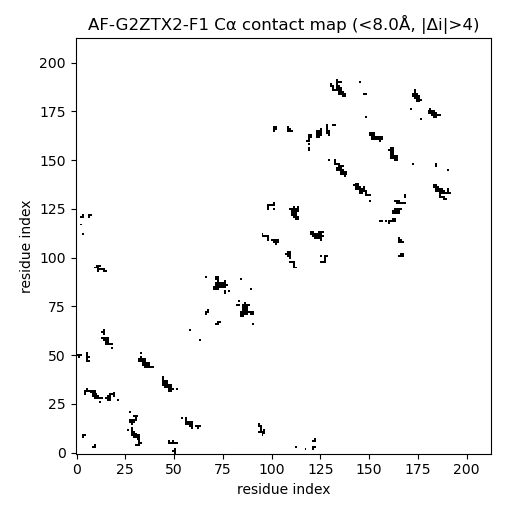OM 758 N N . GLU A 1 101 ? -0.388 -11.134 -4.205 1.00 92.12 101 GLU A N 1
ATOM 759 C CA . GLU A 1 101 ? -0.553 -11.467 -5.620 1.00 92.12 101 GLU A CA 1
ATOM 760 C C . GLU A 1 101 ? -0.639 -10.191 -6.448 1.00 92.12 101 GLU A C 1
ATOM 762 O O . GLU A 1 101 ? -1.196 -9.200 -5.972 1.00 92.12 101 GLU A O 1
ATOM 767 N N . TYR A 1 102 ? -0.152 -10.218 -7.693 1.00 93.12 102 TYR A N 1
ATOM 768 C CA . TYR A 1 102 ? -0.286 -9.107 -8.649 1.00 93.12 102 TYR A CA 1
ATOM 769 C C . TYR A 1 102 ? -1.664 -9.051 -9.314 1.00 93.12 102 TYR A C 1
ATOM 771 O O . TYR A 1 102 ? -2.081 -7.997 -9.801 1.00 93.12 102 TYR A O 1
ATOM 779 N N . THR A 1 103 ? -2.365 -10.182 -9.358 1.00 93.38 103 THR A N 1
ATOM 780 C CA . THR A 1 103 ? -3.670 -10.344 -10.003 1.00 93.38 103 THR A CA 1
ATOM 781 C C . THR A 1 103 ? -4.583 -11.225 -9.162 1.00 93.38 103 THR A C 1
ATOM 783 O O . THR A 1 103 ? -4.116 -12.081 -8.420 1.00 93.38 103 THR A O 1
ATOM 786 N N . ASN A 1 104 ? -5.895 -11.039 -9.278 1.00 88.12 104 ASN A N 1
ATOM 787 C CA . ASN A 1 104 ? -6.873 -11.955 -8.699 1.00 88.12 104 ASN A CA 1
ATOM 788 C C . ASN A 1 104 ? -7.155 -13.145 -9.637 1.00 88.12 104 ASN A C 1
ATOM 790 O O . ASN A 1 104 ? -6.640 -13.210 -10.752 1.00 88.12 104 ASN A O 1
ATOM 794 N N . ALA A 1 105 ? -8.033 -14.058 -9.209 1.00 89.06 105 ALA A N 1
ATOM 795 C CA . ALA A 1 105 ? -8.399 -15.262 -9.963 1.00 89.06 105 ALA A CA 1
ATOM 796 C C . ALA A 1 105 ? -9.026 -14.998 -11.351 1.00 89.06 105 ALA A C 1
ATOM 798 O O . ALA A 1 105 ? -9.105 -15.906 -12.170 1.00 89.06 105 ALA A O 1
ATOM 799 N N . MET A 1 106 ? -9.462 -13.765 -11.632 1.00 93.19 106 MET A N 1
ATOM 800 C CA . MET A 1 106 ? -9.996 -13.348 -12.936 1.00 93.19 106 MET A CA 1
ATOM 801 C C . MET A 1 106 ? -8.954 -12.610 -13.795 1.00 93.19 106 MET A C 1
ATOM 803 O O . MET A 1 106 ? -9.309 -12.008 -14.804 1.00 93.19 106 MET A O 1
ATOM 807 N N . GLY A 1 107 ? -7.687 -12.565 -13.372 1.00 89.62 107 GLY A N 1
ATOM 808 C CA . GLY A 1 107 ? -6.623 -11.828 -14.059 1.00 89.62 107 GLY A CA 1
ATOM 809 C C . GLY A 1 107 ? -6.685 -10.307 -13.879 1.00 89.62 107 GLY A C 1
ATOM 810 O O . GLY A 1 107 ? -5.900 -9.583 -14.490 1.00 89.62 107 GLY A O 1
ATOM 811 N N . ARG A 1 108 ? -7.583 -9.783 -13.031 1.00 90.00 108 ARG A N 1
ATOM 812 C CA . ARG A 1 108 ? -7.609 -8.345 -12.724 1.00 90.00 108 ARG A CA 1
ATOM 813 C C . ARG A 1 108 ? -6.458 -8.013 -11.791 1.00 90.00 108 ARG A C 1
ATOM 815 O O . ARG A 1 108 ? -6.272 -8.699 -10.787 1.00 90.00 108 ARG A O 1
ATOM 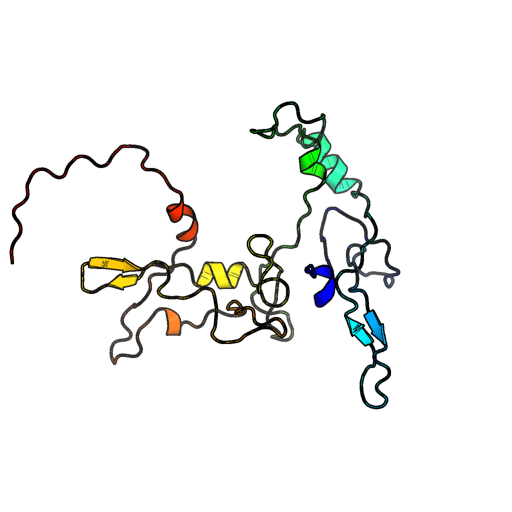822 N N . LYS A 1 109 ? -5.727 -6.942 -12.095 1.00 90.38 109 LYS A N 1
ATOM 823 C CA . LYS A 1 109 ? -4.653 -6.435 -11.237 1.00 90.38 109 LYS A CA 1
ATOM 824 C C . LYS A 1 109 ? -5.188 -6.161 -9.833 1.00 90.38 109 LYS A C 1
ATOM 826 O O . LYS A 1 109 ? -6.261 -5.578 -9.681 1.00 90.38 109 LYS A O 1
ATOM 831 N N . THR A 1 110 ? -4.454 -6.584 -8.816 1.00 86.75 110 THR A N 1
ATOM 832 C CA . THR A 1 110 ? -4.773 -6.247 -7.428 1.00 86.75 110 THR A CA 1
ATOM 833 C C . THR A 1 110 ? -4.193 -4.873 -7.104 1.00 86.75 110 THR A C 1
ATOM 835 O O . THR A 1 110 ? -3.094 -4.517 -7.537 1.00 86.75 110 THR A O 1
ATOM 838 N N . VAL A 1 111 ? -4.936 -4.095 -6.327 1.00 83.62 111 VAL A N 1
ATOM 839 C CA . VAL A 1 111 ? -4.499 -2.794 -5.818 1.00 83.62 111 VAL A CA 1
ATOM 840 C C . VAL A 1 111 ? -4.619 -2.794 -4.301 1.00 83.62 111 VAL A C 1
ATOM 842 O O . VAL A 1 111 ? -5.546 -3.378 -3.738 1.00 83.62 111 VAL A O 1
ATOM 845 N N . LEU A 1 112 ? -3.663 -2.159 -3.635 1.00 78.94 112 LEU A N 1
ATOM 846 C CA . LEU A 1 112 ? -3.636 -1.972 -2.194 1.00 78.94 112 LEU A CA 1
ATOM 847 C C . LEU A 1 112 ? -3.144 -0.557 -1.902 1.00 78.94 112 LEU A C 1
ATOM 849 O O . LEU A 1 112 ? -1.980 -0.256 -2.143 1.00 78.94 112 LEU A O 1
ATOM 853 N N . GLY A 1 113 ? -4.029 0.282 -1.356 1.00 71.62 113 GLY A N 1
ATOM 854 C CA . GLY A 1 113 ? -3.721 1.676 -1.030 1.00 71.62 113 GLY A CA 1
ATOM 855 C C . GLY A 1 113 ? -2.513 1.822 -0.092 1.00 71.62 113 GLY A C 1
ATOM 856 O O . GLY A 1 113 ? -2.471 1.202 0.970 1.00 71.62 113 GLY A O 1
ATOM 857 N N . ASN A 1 114 ? -1.562 2.684 -0.457 1.00 66.50 114 ASN A N 1
ATOM 858 C CA . ASN A 1 114 ? -0.339 2.966 0.305 1.00 66.50 114 ASN A CA 1
ATOM 859 C C . ASN A 1 114 ? -0.482 4.222 1.188 1.00 66.50 114 ASN A C 1
ATOM 861 O O . ASN A 1 114 ? -0.895 5.262 0.704 1.00 66.50 114 ASN A O 1
ATOM 865 N N . SER A 1 115 ? -0.106 4.167 2.469 1.00 53.41 115 SER A N 1
ATOM 866 C CA . SER A 1 115 ? -0.140 5.317 3.393 1.00 53.41 115 SER A CA 1
ATOM 867 C C . SER A 1 115 ? 0.971 6.356 3.213 1.00 53.41 115 SER A C 1
ATOM 869 O O . SER A 1 115 ? 0.861 7.429 3.791 1.00 53.41 115 SER A O 1
ATOM 871 N N . ILE A 1 116 ? 2.051 6.056 2.488 1.00 46.81 116 ILE A N 1
ATOM 872 C CA . ILE A 1 116 ? 3.256 6.904 2.486 1.00 46.81 116 ILE A CA 1
ATOM 873 C C . ILE A 1 116 ? 3.113 8.154 1.596 1.00 46.81 116 ILE A C 1
ATOM 875 O O . ILE A 1 116 ? 3.807 9.137 1.827 1.00 46.81 116 ILE A O 1
ATOM 879 N N . THR A 1 117 ? 2.154 8.189 0.666 1.00 51.75 117 THR A N 1
ATOM 880 C CA . THR A 1 117 ? 1.860 9.375 -0.160 1.00 51.75 117 THR A CA 1
ATOM 881 C C . THR A 1 117 ? 0.412 9.331 -0.643 1.00 51.75 117 THR A C 1
ATOM 883 O O . THR A 1 117 ? 0.098 8.710 -1.655 1.00 51.75 117 THR A O 1
ATOM 886 N N . GLU A 1 118 ? -0.497 9.983 0.083 1.00 55.31 118 GLU A N 1
ATOM 887 C CA . GLU A 1 118 ? -1.938 9.983 -0.226 1.00 55.31 118 GLU A CA 1
ATOM 888 C C . GLU A 1 118 ? -2.296 10.680 -1.557 1.00 55.31 118 GLU A C 1
ATOM 890 O O . GLU A 1 118 ? -3.359 10.451 -2.128 1.00 55.31 118 GLU A O 1
ATOM 895 N N . ALA A 1 119 ? -1.355 11.423 -2.142 1.00 58.69 119 ALA A N 1
ATOM 896 C CA . ALA A 1 119 ? -1.452 11.996 -3.481 1.00 58.69 119 ALA A CA 1
ATOM 897 C C . ALA A 1 119 ? -1.079 10.970 -4.575 1.00 58.69 119 ALA A C 1
ATOM 899 O O . ALA A 1 119 ? 0.097 10.688 -4.800 1.00 58.69 119 ALA A O 1
ATOM 900 N N . GLY A 1 120 ? -2.078 10.405 -5.263 1.00 62.03 120 GLY A N 1
ATOM 901 C CA . GLY A 1 120 ? -1.894 9.549 -6.453 1.00 62.03 120 GLY A CA 1
ATOM 902 C C . GLY A 1 120 ? -1.786 8.039 -6.209 1.00 62.03 120 GLY A C 1
ATOM 903 O O . GLY A 1 120 ? -1.949 7.260 -7.145 1.00 62.03 120 GLY A O 1
ATOM 904 N N . PHE A 1 121 ? -1.590 7.592 -4.962 1.00 67.62 121 PHE A N 1
ATOM 905 C CA . PHE A 1 121 ? -1.496 6.158 -4.639 1.00 67.62 121 PHE A CA 1
ATOM 906 C C . PHE A 1 121 ? -2.814 5.536 -4.150 1.00 67.62 121 PHE A C 1
ATOM 908 O O . PHE A 1 121 ? -2.911 4.312 -4.083 1.00 67.62 121 PHE A O 1
ATOM 915 N N . MET A 1 122 ? -3.838 6.315 -3.790 1.00 67.88 122 MET A N 1
ATOM 916 C CA . MET A 1 122 ? -5.008 5.777 -3.068 1.00 67.88 122 MET A CA 1
ATOM 917 C C . MET A 1 122 ? -5.821 4.747 -3.858 1.00 67.88 122 MET A C 1
ATOM 919 O O . MET A 1 122 ? -6.273 3.762 -3.278 1.00 67.88 122 MET A O 1
ATOM 923 N N . ASN A 1 123 ? -5.987 4.956 -5.163 1.00 71.19 123 ASN A N 1
ATOM 924 C CA . ASN A 1 123 ? -6.863 4.148 -6.014 1.00 71.19 123 ASN A CA 1
ATOM 925 C C . ASN A 1 123 ? -6.115 3.176 -6.942 1.00 71.19 123 ASN A C 1
ATOM 927 O O . ASN A 1 123 ? -6.760 2.339 -7.565 1.00 71.19 123 ASN A O 1
ATOM 931 N N . ASN A 1 124 ? -4.781 3.260 -7.034 1.00 79.00 124 ASN A N 1
ATOM 932 C CA . ASN A 1 124 ? -4.026 2.534 -8.062 1.00 79.00 124 ASN A CA 1
ATOM 933 C C . ASN A 1 124 ? -2.656 1.992 -7.619 1.00 79.00 124 ASN A C 1
ATOM 935 O O . ASN A 1 124 ? -1.805 1.680 -8.454 1.00 79.00 124 ASN A O 1
ATOM 939 N N . SER A 1 125 ? -2.399 1.917 -6.310 1.00 81.94 125 SER A N 1
ATOM 940 C CA . SER A 1 125 ? -1.102 1.454 -5.809 1.00 81.94 125 SER A CA 1
ATOM 941 C C . SER A 1 125 ? -0.999 -0.053 -5.649 1.00 81.94 125 SER A C 1
ATOM 943 O O . SER A 1 125 ? -1.971 -0.755 -5.380 1.00 81.94 125 SER A O 1
ATOM 945 N N . SER A 1 126 ? 0.223 -0.550 -5.829 1.00 87.00 126 SER A N 1
ATOM 946 C CA . SER A 1 126 ? 0.615 -1.911 -5.498 1.00 87.00 126 SER A CA 1
ATOM 947 C C . SER A 1 126 ? 1.978 -1.879 -4.822 1.00 87.00 126 SER A C 1
ATOM 949 O O . SER A 1 126 ? 2.974 -1.494 -5.438 1.00 87.00 126 SER A O 1
ATOM 951 N N . CYS A 1 127 ? 2.027 -2.304 -3.559 1.00 82.88 127 CYS A N 1
ATOM 952 C CA . CYS A 1 127 ? 3.272 -2.377 -2.801 1.00 82.88 127 CYS A CA 1
ATOM 953 C C . CYS A 1 127 ? 4.252 -3.324 -3.494 1.00 82.88 127 CYS A C 1
ATOM 955 O O . CYS A 1 127 ? 5.372 -2.931 -3.803 1.00 82.88 127 CYS A O 1
ATOM 957 N N . ILE A 1 128 ? 3.807 -4.540 -3.821 1.00 88.75 128 ILE A N 1
ATOM 958 C CA . ILE A 1 128 ? 4.684 -5.548 -4.426 1.00 88.75 128 ILE A CA 1
ATOM 959 C C . ILE A 1 128 ? 5.137 -5.159 -5.839 1.00 88.75 128 ILE A C 1
ATOM 961 O O . ILE A 1 128 ? 6.267 -5.455 -6.200 1.00 88.75 128 ILE A O 1
ATOM 965 N N . THR A 1 129 ? 4.336 -4.412 -6.613 1.00 89.38 129 THR A N 1
ATOM 966 C CA . THR A 1 129 ? 4.789 -3.885 -7.918 1.00 89.38 129 THR A CA 1
ATOM 967 C C . THR A 1 129 ? 5.822 -2.776 -7.742 1.00 89.38 129 THR A C 1
ATOM 969 O O . THR A 1 129 ? 6.811 -2.737 -8.468 1.00 89.38 129 THR A O 1
ATOM 972 N N . CYS A 1 130 ? 5.624 -1.885 -6.765 1.00 85.69 130 CYS A N 1
ATOM 973 C CA . CYS A 1 130 ? 6.601 -0.852 -6.427 1.00 85.69 130 CYS A CA 1
ATOM 974 C C . CYS A 1 130 ? 7.939 -1.474 -5.994 1.00 85.69 130 CYS A C 1
ATOM 976 O O . CYS A 1 130 ? 8.990 -1.100 -6.509 1.00 85.69 130 CYS A O 1
ATOM 978 N N . HIS A 1 131 ? 7.900 -2.479 -5.114 1.00 86.94 131 HIS A N 1
ATOM 979 C CA . HIS A 1 131 ? 9.092 -3.209 -4.682 1.00 86.94 131 HIS A CA 1
ATOM 980 C C . HIS A 1 131 ? 9.737 -4.002 -5.819 1.00 86.94 131 HIS A C 1
ATOM 982 O O . HIS A 1 131 ? 10.953 -3.975 -5.950 1.00 86.94 131 HIS A O 1
ATOM 988 N N . ALA A 1 132 ? 8.956 -4.605 -6.716 1.00 89.62 132 ALA A N 1
ATOM 989 C CA . ALA A 1 132 ? 9.511 -5.281 -7.884 1.00 89.62 132 ALA A CA 1
ATOM 990 C C . ALA A 1 132 ? 10.269 -4.331 -8.825 1.00 89.62 132 ALA A C 1
ATOM 992 O O . ALA A 1 132 ? 11.126 -4.774 -9.579 1.00 89.62 132 ALA A O 1
ATOM 993 N N . ARG A 1 133 ? 9.981 -3.029 -8.810 1.00 89.62 133 ARG A N 1
ATOM 994 C CA . ARG A 1 133 ? 10.700 -2.038 -9.626 1.00 89.62 133 ARG A CA 1
ATOM 995 C C . ARG A 1 133 ? 11.938 -1.475 -8.933 1.00 89.62 133 ARG A C 1
ATOM 997 O O . ARG A 1 133 ? 12.703 -0.763 -9.577 1.00 89.62 133 ARG A O 1
ATOM 1004 N N . ALA A 1 134 ? 12.138 -1.780 -7.653 1.00 88.31 134 ALA A N 1
ATOM 1005 C CA . ALA A 1 134 ? 13.322 -1.363 -6.926 1.00 88.31 134 ALA A CA 1
ATOM 1006 C C . ALA A 1 134 ? 14.555 -2.045 -7.524 1.00 88.31 134 ALA A C 1
ATOM 1008 O O . ALA A 1 134 ? 14.616 -3.268 -7.664 1.00 88.31 134 ALA A O 1
ATOM 1009 N N . GLY A 1 135 ? 15.545 -1.246 -7.899 1.00 89.50 135 GLY A N 1
ATOM 1010 C CA . GLY A 1 135 ? 16.738 -1.762 -8.542 1.00 89.50 135 GLY A CA 1
ATOM 1011 C C . GLY A 1 135 ? 17.795 -0.696 -8.747 1.00 89.50 135 GLY A C 1
ATOM 1012 O O . GLY A 1 135 ? 17.590 0.481 -8.449 1.00 89.50 135 GLY A O 1
ATOM 1013 N N . ILE A 1 136 ? 18.943 -1.140 -9.241 1.00 90.38 136 ILE A N 1
ATOM 1014 C CA . ILE A 1 136 ? 20.125 -0.311 -9.437 1.00 90.38 136 ILE A CA 1
ATOM 1015 C C . ILE A 1 136 ? 20.523 -0.377 -10.905 1.00 90.38 136 ILE A C 1
ATOM 1017 O O . ILE A 1 136 ? 20.735 -1.458 -11.458 1.00 90.38 136 ILE A O 1
ATOM 1021 N N . HIS A 1 137 ? 20.663 0.793 -11.513 1.00 91.50 137 HIS A N 1
ATOM 1022 C CA . HIS A 1 137 ? 21.328 0.976 -12.793 1.00 91.50 137 HIS A CA 1
ATOM 1023 C C . HIS A 1 137 ? 22.693 1.628 -12.574 1.00 91.50 137 HIS A C 1
ATOM 1025 O O . HIS A 1 137 ? 22.824 2.535 -11.751 1.00 91.50 137 HIS A O 1
ATOM 1031 N N . ILE A 1 138 ? 23.707 1.188 -13.316 1.00 90.50 138 ILE A N 1
ATOM 1032 C CA . ILE A 1 138 ? 25.026 1.823 -13.320 1.00 90.50 138 ILE A CA 1
ATOM 1033 C C . ILE A 1 138 ? 25.161 2.615 -14.613 1.00 90.50 138 ILE A C 1
ATOM 1035 O O . ILE A 1 138 ? 25.168 2.053 -15.708 1.00 90.50 138 ILE A O 1
ATOM 1039 N N . LYS A 1 139 ? 25.268 3.932 -14.469 1.00 90.06 139 LYS A N 1
ATOM 1040 C CA . LYS A 1 139 ? 25.486 4.856 -15.576 1.00 90.06 139 LYS A CA 1
ATOM 1041 C C . LYS A 1 139 ? 26.886 4.659 -16.160 1.00 90.06 139 LYS A C 1
ATOM 1043 O O . LYS A 1 139 ? 27.798 4.172 -15.494 1.00 90.06 139 LYS A O 1
ATOM 1048 N N . SER A 1 140 ? 27.089 5.131 -17.387 1.00 87.81 140 SER A N 1
ATOM 1049 C CA . SER A 1 140 ? 28.391 5.074 -18.067 1.00 87.81 140 SER A CA 1
ATOM 1050 C C . SER A 1 140 ? 29.513 5.821 -17.334 1.00 87.81 140 SER A C 1
ATOM 1052 O O . SER A 1 140 ? 30.679 5.507 -17.534 1.00 87.81 140 SER A O 1
ATOM 1054 N N . ASP A 1 141 ? 29.170 6.797 -16.488 1.00 91.88 141 ASP A N 1
ATOM 1055 C CA . ASP A 1 141 ? 30.108 7.552 -15.645 1.00 91.88 141 ASP A CA 1
ATOM 1056 C C . ASP A 1 141 ? 30.471 6.834 -14.327 1.00 91.88 141 ASP A C 1
ATOM 1058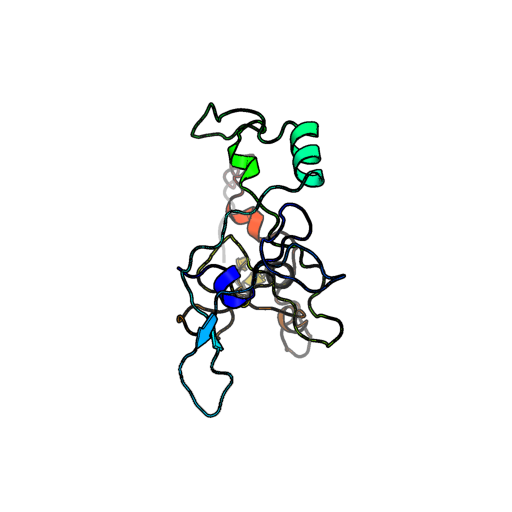 O O . ASP A 1 141 ? 31.171 7.394 -13.486 1.00 91.88 141 ASP A O 1
ATOM 1062 N N . GLY A 1 142 ? 29.982 5.605 -14.123 1.00 87.31 142 GLY A N 1
ATOM 1063 C CA . GLY A 1 142 ? 30.180 4.823 -12.901 1.00 87.31 142 GLY A CA 1
ATOM 1064 C C . GLY A 1 142 ? 29.258 5.210 -11.739 1.00 87.31 142 GLY A C 1
ATOM 1065 O O . GLY A 1 142 ? 29.325 4.588 -10.680 1.00 87.31 142 GLY A O 1
ATOM 1066 N N . GLY A 1 143 ? 28.385 6.208 -11.904 1.00 88.38 143 GLY A N 1
ATOM 1067 C CA . GLY A 1 143 ? 27.384 6.574 -10.906 1.00 88.38 143 GLY A CA 1
ATOM 1068 C C . GLY A 1 143 ? 26.193 5.612 -10.883 1.00 88.38 143 GLY A C 1
ATOM 1069 O O . GLY A 1 143 ? 25.820 5.038 -11.904 1.00 88.38 143 GLY A O 1
ATOM 1070 N N . SER A 1 144 ? 25.548 5.475 -9.725 1.00 88.38 144 SER A N 1
ATOM 1071 C CA . SER A 1 144 ? 24.338 4.657 -9.569 1.00 88.38 144 SER A CA 1
ATOM 1072 C C . SER A 1 144 ? 23.063 5.481 -9.765 1.00 88.38 144 SER A C 1
ATOM 1074 O O . SER A 1 144 ? 22.968 6.609 -9.283 1.00 88.38 144 SER A O 1
ATOM 1076 N N . ASP A 1 145 ? 22.075 4.902 -10.442 1.00 88.50 145 ASP A N 1
ATOM 1077 C CA . ASP A 1 145 ? 20.714 5.419 -10.571 1.00 88.50 145 ASP A CA 1
ATOM 1078 C C . ASP A 1 145 ? 19.724 4.412 -9.965 1.00 88.50 145 ASP A C 1
ATOM 1080 O O . ASP A 1 145 ? 19.535 3.305 -10.471 1.00 88.50 145 ASP A O 1
ATOM 1084 N N . PHE A 1 146 ? 19.105 4.818 -8.856 1.00 86.31 146 PHE A N 1
ATOM 1085 C CA . PHE A 1 146 ? 18.130 4.032 -8.094 1.00 86.31 146 PHE A CA 1
ATOM 1086 C C . PHE A 1 146 ? 16.681 4.251 -8.557 1.00 86.31 146 PHE A C 1
ATOM 1088 O O . PHE A 1 146 ? 15.762 3.614 -8.048 1.00 86.31 146 PHE A O 1
ATOM 1095 N N . PHE A 1 147 ? 16.462 5.166 -9.506 1.00 85.31 147 PHE A N 1
ATOM 1096 C CA . PHE A 1 147 ? 15.151 5.532 -10.045 1.00 85.31 147 PHE A CA 1
ATOM 1097 C C . PHE A 1 147 ? 15.041 5.291 -11.552 1.00 85.31 147 PHE A C 1
ATOM 1099 O O . PHE A 1 147 ? 14.054 5.704 -12.167 1.00 85.31 147 PHE A O 1
ATOM 1106 N N . ARG A 1 148 ? 15.999 4.557 -12.139 1.00 90.12 148 ARG A N 1
ATOM 1107 C CA . ARG A 1 148 ? 15.968 4.130 -13.545 1.00 90.12 148 ARG A CA 1
ATOM 1108 C C . ARG A 1 148 ? 14.610 3.536 -13.929 1.00 90.12 148 ARG A C 1
ATOM 1110 O O . ARG A 1 148 ? 14.083 3.831 -15.000 1.00 90.12 148 ARG A O 1
ATOM 1117 N N . LEU A 1 149 ? 14.011 2.762 -13.021 1.00 89.62 149 LEU A N 1
ATOM 1118 C CA . LEU A 1 149 ? 12.607 2.360 -13.077 1.00 89.62 149 LEU A CA 1
ATOM 1119 C C . LEU A 1 149 ? 11.761 3.251 -12.159 1.00 89.62 149 LEU A C 1
ATOM 1121 O O . LEU A 1 149 ? 11.587 2.963 -10.979 1.00 89.62 149 LEU A O 1
ATOM 1125 N N . SER A 1 150 ? 11.175 4.311 -12.722 1.00 85.75 150 SER A N 1
ATOM 1126 C CA . SER A 1 150 ? 10.258 5.205 -11.994 1.00 85.75 150 SER A CA 1
ATOM 1127 C C . SER A 1 150 ? 9.132 4.439 -11.284 1.00 85.75 150 SER A C 1
ATOM 1129 O O . SER A 1 150 ? 8.565 3.502 -11.848 1.00 85.75 150 SER A O 1
ATOM 1131 N N . ILE A 1 151 ? 8.749 4.870 -10.081 1.00 80.94 151 ILE A N 1
ATOM 1132 C CA . ILE A 1 151 ? 7.581 4.335 -9.356 1.00 80.94 151 ILE A CA 1
ATOM 1133 C C . ILE A 1 151 ? 6.272 4.743 -10.053 1.00 80.94 151 ILE A C 1
ATOM 1135 O O . ILE A 1 151 ? 5.307 3.975 -10.076 1.00 80.94 151 ILE A O 1
ATOM 1139 N N . PHE A 1 152 ? 6.262 5.928 -10.664 1.00 84.38 152 PHE A N 1
ATOM 1140 C CA . PHE A 1 152 ? 5.121 6.484 -11.380 1.00 84.38 152 PHE A CA 1
ATOM 1141 C C . PHE A 1 152 ? 5.183 6.176 -12.872 1.00 84.38 152 PHE A C 1
ATOM 1143 O O . PHE A 1 152 ? 6.254 6.233 -13.489 1.00 84.38 152 PHE A O 1
ATOM 1150 N N . ASN A 1 153 ? 4.028 5.872 -13.450 1.00 83.88 153 ASN A N 1
ATOM 1151 C CA . ASN A 1 153 ? 3.843 5.808 -14.888 1.00 83.88 153 ASN A CA 1
ATOM 1152 C C . ASN A 1 153 ? 3.508 7.210 -15.443 1.00 83.88 153 ASN A C 1
ATOM 1154 O O . ASN A 1 153 ? 3.611 8.216 -14.741 1.00 83.88 153 ASN A O 1
ATOM 1158 N N . LYS A 1 154 ? 3.179 7.284 -16.736 1.00 85.25 154 LYS A N 1
ATOM 1159 C CA . LYS A 1 154 ? 2.841 8.548 -17.411 1.00 85.25 154 LYS A CA 1
ATOM 1160 C C . LYS A 1 154 ? 1.357 8.913 -17.313 1.00 85.25 154 LYS A C 1
ATOM 1162 O O . LYS A 1 154 ? 0.976 9.980 -17.784 1.00 85.25 154 LYS A O 1
ATOM 1167 N N . ASP A 1 155 ? 0.544 8.043 -16.726 1.00 85.00 155 ASP A N 1
ATOM 1168 C CA . ASP A 1 155 ? -0.888 8.253 -16.581 1.00 85.00 155 ASP A CA 1
ATOM 1169 C C . ASP A 1 155 ? -1.162 9.122 -15.349 1.00 85.00 155 ASP A C 1
ATOM 1171 O O . ASP A 1 155 ? -0.417 9.102 -14.362 1.00 85.00 155 ASP A O 1
ATOM 1175 N N . GLN A 1 156 ? -2.256 9.876 -15.400 1.00 83.81 156 GLN A N 1
ATOM 1176 C CA . GLN A 1 156 ? -2.714 10.715 -14.298 1.00 83.81 156 GLN A CA 1
ATOM 1177 C C . GLN A 1 156 ? -4.075 10.238 -13.795 1.00 83.81 156 GLN A C 1
ATOM 1179 O O . GLN A 1 156 ? -4.882 9.708 -14.555 1.00 83.81 156 GLN A O 1
ATOM 1184 N N . SER A 1 157 ? -4.319 10.416 -12.500 1.00 78.75 157 SER A N 1
ATOM 1185 C CA . SER A 1 157 ? -5.645 10.264 -11.913 1.00 78.75 157 SER A CA 1
ATOM 1186 C C . SER A 1 157 ? -6.563 11.409 -12.340 1.00 78.75 157 SER A C 1
ATOM 1188 O O . SER A 1 157 ? -6.094 12.459 -12.781 1.00 78.75 157 SER A O 1
ATOM 1190 N N . ASP A 1 158 ? -7.860 11.264 -12.076 1.00 78.12 158 ASP A N 1
ATOM 1191 C CA . ASP A 1 158 ? -8.854 12.332 -12.273 1.00 78.12 158 ASP A CA 1
ATOM 1192 C C . ASP A 1 158 ? -8.572 13.597 -11.431 1.00 78.12 158 ASP A C 1
ATOM 1194 O O . ASP A 1 158 ? -9.154 14.652 -11.663 1.00 78.12 158 ASP A O 1
ATOM 1198 N N . TYR A 1 159 ? -7.643 13.510 -10.471 1.00 76.88 159 TYR A N 1
ATOM 1199 C CA . TYR A 1 159 ? -7.155 14.626 -9.653 1.00 76.88 159 TYR A CA 1
ATOM 1200 C C . TYR A 1 159 ? -5.834 15.226 -10.160 1.00 76.88 159 TYR A C 1
ATOM 1202 O O . TYR A 1 159 ? -5.278 16.111 -9.512 1.00 76.88 159 TYR A O 1
ATOM 1210 N N . GLY A 1 160 ? -5.294 14.732 -11.278 1.00 80.38 160 GLY A N 1
ATOM 1211 C CA . GLY A 1 160 ? -4.032 15.192 -11.864 1.00 80.38 160 GLY A CA 1
ATOM 1212 C C . GLY A 1 160 ? -2.770 14.622 -11.207 1.00 80.38 160 GLY A C 1
ATOM 1213 O O . GLY A 1 160 ? -1.666 15.081 -11.500 1.00 80.38 160 GLY A O 1
ATOM 1214 N N . TYR A 1 161 ? -2.891 13.622 -10.328 1.00 81.19 161 TYR A N 1
ATOM 1215 C CA . TYR A 1 161 ? -1.728 12.969 -9.719 1.00 81.19 161 TYR A CA 1
ATOM 1216 C C . TYR A 1 161 ? -1.197 11.842 -10.598 1.00 81.19 161 TYR A C 1
ATOM 1218 O O . TYR A 1 161 ? -1.978 11.056 -11.125 1.00 81.19 161 TYR A O 1
ATOM 1226 N N . ALA A 1 162 ? 0.127 11.714 -10.697 1.00 82.81 162 ALA A N 1
ATOM 1227 C CA . ALA A 1 162 ? 0.747 10.594 -11.395 1.00 82.81 162 ALA A CA 1
ATOM 1228 C C . ALA A 1 162 ? 0.366 9.258 -10.738 1.00 82.81 162 ALA A C 1
ATOM 1230 O O . ALA A 1 162 ? 0.380 9.126 -9.510 1.00 82.81 162 ALA A O 1
ATOM 1231 N N . LEU A 1 163 ? 0.041 8.264 -11.559 1.00 81.25 163 LEU A N 1
ATOM 1232 C CA . LEU A 1 163 ? -0.333 6.936 -11.091 1.00 81.25 163 LEU A CA 1
ATOM 1233 C C . LEU A 1 163 ? 0.905 6.052 -10.923 1.00 81.25 163 LEU A C 1
ATOM 1235 O O . LEU A 1 163 ? 1.859 6.121 -11.694 1.00 81.25 163 LEU A O 1
ATOM 1239 N N . SER A 1 164 ? 0.905 5.184 -9.914 1.00 82.81 164 SER A N 1
ATOM 1240 C CA . SER A 1 164 ? 1.972 4.193 -9.755 1.00 82.81 164 SER A CA 1
ATOM 1241 C C . SER A 1 164 ? 1.807 3.010 -10.708 1.00 82.81 164 SER A C 1
ATOM 1243 O O . SER A 1 164 ? 0.686 2.604 -11.035 1.00 82.81 164 SER A O 1
ATOM 1245 N N . TYR A 1 165 ? 2.922 2.379 -11.079 1.00 87.25 165 TYR A N 1
ATOM 1246 C CA . TYR A 1 165 ? 2.872 1.058 -11.708 1.00 87.25 165 TYR A CA 1
ATOM 1247 C C . TYR A 1 165 ? 2.201 0.038 -10.776 1.00 87.25 165 TYR A C 1
ATOM 1249 O O . TYR A 1 165 ? 2.473 -0.015 -9.578 1.00 87.25 165 TYR A O 1
ATOM 1257 N N . HIS A 1 166 ? 1.333 -0.789 -11.351 1.00 88.19 166 HIS A N 1
ATOM 1258 C CA . HIS A 1 166 ? 0.575 -1.819 -10.648 1.00 88.19 166 HIS A CA 1
ATOM 1259 C C . HIS A 1 166 ? 0.332 -3.014 -11.583 1.00 88.19 166 HIS A C 1
ATOM 1261 O O . HIS A 1 166 ? 0.115 -2.850 -12.794 1.00 88.19 166 HIS A O 1
ATOM 1267 N N . GLY A 1 167 ? 0.352 -4.215 -11.007 1.00 90.38 167 GLY A N 1
ATOM 1268 C CA . GLY A 1 167 ? 0.196 -5.483 -11.716 1.00 90.38 167 GLY A CA 1
ATOM 1269 C C . GLY A 1 167 ? 1.526 -6.201 -11.944 1.00 90.38 167 GLY A C 1
ATOM 1270 O O . GLY A 1 167 ? 2.542 -5.866 -11.347 1.00 90.38 167 GLY A O 1
ATOM 1271 N N . ILE A 1 168 ? 1.498 -7.222 -12.800 1.00 93.19 168 ILE A N 1
ATOM 1272 C CA . ILE A 1 168 ? 2.637 -8.121 -13.019 1.00 93.19 168 ILE A CA 1
ATOM 1273 C C . ILE A 1 168 ? 3.847 -7.318 -13.542 1.00 93.19 168 ILE A C 1
ATOM 1275 O O . ILE A 1 168 ? 3.681 -6.545 -14.492 1.00 93.19 168 ILE A O 1
ATOM 1279 N N . PRO A 1 169 ? 5.054 -7.481 -12.960 1.00 90.25 169 PRO A N 1
ATOM 1280 C CA . PRO A 1 169 ? 6.258 -6.837 -13.467 1.00 90.25 169 PRO A CA 1
ATOM 1281 C C . PRO A 1 169 ? 6.541 -7.254 -14.909 1.00 90.25 169 PRO A C 1
ATOM 1283 O O . PRO A 1 169 ? 6.457 -8.435 -15.239 1.00 90.25 169 PRO A O 1
ATOM 1286 N N . ASN A 1 170 ? 6.899 -6.300 -15.768 1.00 89.44 170 ASN A N 1
ATOM 1287 C CA . ASN A 1 170 ? 7.318 -6.619 -17.129 1.00 89.44 170 ASN A CA 1
ATOM 1288 C C . ASN A 1 170 ? 8.819 -6.972 -17.129 1.00 89.44 170 ASN A C 1
ATOM 1290 O O . ASN A 1 170 ? 9.630 -6.099 -16.805 1.00 89.44 170 ASN A O 1
ATOM 1294 N N . PRO A 1 171 ? 9.216 -8.199 -17.524 1.00 87.56 171 PRO A N 1
ATOM 1295 C CA . PRO A 1 171 ? 10.625 -8.591 -17.581 1.00 87.56 171 PRO A CA 1
ATOM 1296 C C . PRO A 1 171 ? 11.481 -7.685 -18.475 1.00 87.56 171 PRO A C 1
ATOM 1298 O O . PRO A 1 171 ? 12.661 -7.478 -18.196 1.00 87.56 171 PRO A O 1
ATOM 1301 N N . SER A 1 172 ? 10.889 -7.073 -19.507 1.00 88.88 172 SER A N 1
ATOM 1302 C CA . SER A 1 172 ? 11.596 -6.162 -20.413 1.00 88.88 172 SER A CA 1
ATOM 1303 C C . SER A 1 172 ? 12.005 -4.837 -19.757 1.00 88.88 172 SER A C 1
ATOM 1305 O O . SER A 1 172 ? 12.679 -4.033 -20.386 1.00 88.88 172 SER A O 1
ATOM 1307 N N . TRP A 1 173 ? 11.592 -4.561 -18.516 1.00 87.88 173 TRP A N 1
ATOM 1308 C CA . TRP A 1 173 ? 12.075 -3.397 -17.766 1.00 87.88 173 TRP A CA 1
ATOM 1309 C C . TRP A 1 173 ? 13.524 -3.549 -17.303 1.00 87.88 173 TRP A C 1
ATOM 1311 O O . TRP A 1 173 ? 14.199 -2.547 -17.092 1.00 87.88 173 TRP A O 1
ATOM 1321 N N . PHE A 1 174 ? 13.990 -4.782 -17.113 1.00 91.06 174 PHE A N 1
ATOM 1322 C CA . PHE A 1 174 ? 15.289 -5.056 -16.498 1.00 91.06 174 PHE A CA 1
ATOM 1323 C C . PHE A 1 174 ? 16.395 -5.277 -17.526 1.00 91.06 174 PHE A C 1
ATOM 1325 O O . PHE A 1 174 ? 17.571 -5.252 -17.176 1.00 91.06 174 PHE A O 1
ATOM 1332 N N . HIS A 1 175 ? 16.029 -5.452 -18.794 1.00 90.38 175 HIS A N 1
ATOM 1333 C CA . HIS A 1 175 ? 16.946 -5.705 -19.896 1.00 90.38 175 HIS A CA 1
ATOM 1334 C C . HIS A 1 175 ? 16.747 -4.657 -20.983 1.00 90.38 175 HIS A C 1
ATOM 1336 O O . HIS A 1 175 ? 15.621 -4.258 -21.275 1.00 90.38 175 HIS A O 1
ATOM 1342 N N . ASN A 1 176 ? 17.836 -4.229 -21.612 1.00 81.44 176 ASN A N 1
ATOM 1343 C CA . ASN A 1 176 ? 17.728 -3.463 -22.842 1.00 81.44 176 ASN A CA 1
ATOM 1344 C C . ASN A 1 176 ? 17.385 -4.387 -24.017 1.00 81.44 176 ASN A C 1
ATOM 1346 O O . ASN A 1 176 ? 17.839 -5.526 -24.097 1.00 81.44 176 ASN A O 1
ATOM 1350 N N . ASP A 1 177 ? 16.604 -3.864 -24.957 1.00 69.00 177 ASP A N 1
ATOM 1351 C CA . ASP A 1 177 ? 16.157 -4.598 -26.147 1.00 69.00 177 ASP A CA 1
ATOM 1352 C C . ASP A 1 177 ? 17.204 -4.553 -27.278 1.00 69.00 177 ASP A C 1
ATOM 1354 O O . ASP A 1 177 ? 16.896 -4.449 -28.464 1.00 69.00 177 ASP A O 1
ATOM 1358 N N . ASN A 1 178 ? 18.490 -4.541 -26.909 1.00 70.25 178 ASN A N 1
ATOM 1359 C CA . ASN A 1 178 ? 19.560 -4.706 -27.884 1.00 70.25 178 ASN A CA 1
ATOM 1360 C C . ASN A 1 178 ? 19.673 -6.188 -28.277 1.00 70.25 178 ASN A C 1
ATOM 1362 O O . ASN A 1 178 ? 19.145 -7.072 -27.605 1.00 70.25 178 ASN A O 1
ATOM 1366 N N . SER A 1 179 ? 20.427 -6.488 -29.336 1.00 68.81 179 SER A N 1
ATOM 1367 C CA . SER A 1 179 ? 20.587 -7.857 -29.856 1.00 68.81 179 SER A CA 1
ATOM 1368 C C . SER A 1 179 ? 21.183 -8.878 -28.870 1.00 68.81 179 SER A C 1
ATOM 1370 O O . SER A 1 179 ? 21.306 -10.050 -29.220 1.00 68.81 179 SER A O 1
ATOM 1372 N N . LYS A 1 180 ? 21.575 -8.460 -27.659 1.00 76.38 180 LYS A N 1
ATOM 1373 C CA . LYS A 1 180 ? 22.192 -9.296 -26.623 1.00 76.38 180 LYS A CA 1
ATOM 1374 C C . LYS A 1 180 ? 21.372 -9.391 -25.328 1.00 76.38 180 LYS A C 1
ATOM 1376 O O . LYS A 1 180 ? 21.762 -10.171 -24.464 1.00 76.38 180 LYS A O 1
ATOM 1381 N N . GLY A 1 181 ? 20.287 -8.624 -25.168 1.00 75.94 181 GLY A N 1
ATOM 1382 C CA . GLY A 1 181 ? 19.446 -8.645 -23.962 1.00 75.94 181 GLY A CA 1
ATOM 1383 C C . GLY A 1 181 ? 20.199 -8.280 -22.676 1.00 75.94 181 GLY A C 1
ATOM 1384 O O . GLY A 1 181 ? 20.044 -8.940 -21.644 1.00 75.94 181 GLY A O 1
ATOM 1385 N N . MET A 1 182 ? 21.078 -7.277 -22.732 1.00 86.31 182 MET A N 1
ATOM 1386 C CA . MET A 1 182 ? 21.948 -6.931 -21.606 1.00 86.31 182 MET A CA 1
ATOM 1387 C C . MET A 1 182 ? 21.136 -6.351 -20.440 1.00 86.31 182 MET A C 1
ATOM 1389 O O . MET A 1 182 ? 20.237 -5.535 -20.639 1.00 86.31 182 MET A O 1
ATOM 1393 N N . LEU A 1 183 ? 21.477 -6.762 -19.216 1.00 89.81 183 LEU A N 1
ATOM 1394 C CA . LEU A 1 183 ? 20.873 -6.238 -17.991 1.00 89.81 183 LEU A CA 1
ATOM 1395 C C . LEU A 1 183 ? 21.049 -4.708 -17.930 1.00 89.81 183 LEU A C 1
ATOM 1397 O O . LEU A 1 183 ? 22.178 -4.219 -17.957 1.00 89.81 183 LEU A O 1
ATOM 1401 N N . ASP A 1 184 ? 19.941 -3.968 -17.860 1.00 91.25 184 ASP A N 1
ATOM 1402 C CA . ASP A 1 184 ? 19.914 -2.512 -17.649 1.00 91.25 184 ASP A CA 1
ATOM 1403 C C . ASP A 1 184 ? 19.716 -2.179 -16.166 1.00 91.25 184 ASP A C 1
ATOM 1405 O O . ASP A 1 184 ? 20.324 -1.243 -15.649 1.00 91.25 184 ASP A O 1
ATOM 1409 N N . VAL A 1 185 ? 18.887 -2.961 -15.463 1.00 92.38 185 VAL A N 1
ATOM 1410 C CA . VAL A 1 185 ? 18.540 -2.727 -14.056 1.00 92.38 185 VAL A CA 1
ATOM 1411 C C . VAL A 1 185 ? 18.639 -4.026 -13.275 1.00 92.38 185 VAL A C 1
ATOM 1413 O O . VAL A 1 185 ? 17.898 -4.972 -13.534 1.00 92.38 185 VAL A O 1
ATOM 1416 N N . LEU A 1 186 ? 19.519 -4.058 -12.276 1.00 91.25 186 LEU A N 1
ATOM 1417 C CA . LEU A 1 186 ? 19.567 -5.150 -11.310 1.00 91.25 186 LEU A CA 1
ATOM 1418 C C . LEU A 1 186 ? 18.467 -4.937 -10.267 1.00 91.25 186 LEU A C 1
ATOM 1420 O O . LEU A 1 186 ? 18.535 -3.983 -9.493 1.00 91.25 186 LEU A O 1
ATOM 1424 N N . GLN A 1 187 ? 17.461 -5.810 -10.252 1.00 90.00 187 GLN A N 1
ATOM 1425 C CA . GLN A 1 187 ? 16.394 -5.783 -9.251 1.00 90.00 187 GLN A CA 1
ATOM 1426 C C . GLN A 1 187 ? 16.959 -6.062 -7.851 1.00 90.00 187 GLN A C 1
ATOM 1428 O O . GLN A 1 187 ? 17.801 -6.942 -7.673 1.00 90.00 187 GLN A O 1
ATOM 1433 N N . THR A 1 188 ? 16.486 -5.319 -6.854 1.00 84.94 188 THR A N 1
ATOM 1434 C CA . THR A 1 188 ? 16.879 -5.479 -5.447 1.00 84.94 188 THR A CA 1
ATOM 1435 C C . THR A 1 188 ? 15.680 -5.218 -4.545 1.00 84.94 188 THR A C 1
ATOM 1437 O O . THR A 1 188 ? 14.950 -4.263 -4.782 1.00 84.94 188 THR A O 1
ATOM 1440 N N . ASP A 1 189 ? 15.517 -5.968 -3.460 1.00 66.88 189 ASP A N 1
ATOM 1441 C CA . ASP A 1 189 ? 14.290 -5.889 -2.651 1.00 66.88 189 ASP A CA 1
ATOM 1442 C C . ASP A 1 189 ? 14.156 -4.590 -1.825 1.00 66.88 189 ASP A C 1
ATOM 1444 O O . ASP A 1 189 ? 13.044 -4.127 -1.547 1.00 66.88 189 ASP A O 1
ATOM 1448 N N . PHE A 1 190 ? 15.284 -3.971 -1.441 1.00 65.81 190 PHE A N 1
ATOM 1449 C CA . PHE A 1 190 ? 15.326 -2.915 -0.413 1.00 65.81 190 PHE A CA 1
ATOM 1450 C C . PHE A 1 190 ? 16.144 -1.669 -0.777 1.00 65.81 190 PHE A C 1
ATOM 1452 O O . PHE A 1 190 ? 16.670 -0.997 0.112 1.00 65.81 190 PHE A O 1
ATOM 1459 N N . VAL A 1 191 ? 16.220 -1.291 -2.057 1.00 67.69 191 VAL A N 1
ATOM 1460 C CA . VAL A 1 191 ? 16.955 -0.074 -2.464 1.00 67.69 191 VAL A CA 1
ATOM 1461 C C . VAL A 1 191 ? 16.459 1.188 -1.736 1.00 67.69 191 VAL A C 1
ATOM 1463 O O . VAL A 1 191 ? 17.248 2.045 -1.344 1.00 67.69 191 VAL A O 1
ATOM 1466 N N . TRP A 1 192 ? 15.155 1.256 -1.458 1.00 66.44 192 TRP A N 1
ATOM 1467 C CA . TRP A 1 192 ? 14.507 2.407 -0.827 1.00 66.44 192 TRP A CA 1
ATOM 1468 C C . TRP A 1 192 ? 14.970 2.676 0.614 1.00 66.44 192 TRP A C 1
ATOM 1470 O O . TRP A 1 192 ? 14.962 3.822 1.061 1.00 66.44 192 TRP A O 1
ATOM 1480 N N . GLY A 1 193 ? 15.402 1.640 1.344 1.00 60.28 193 GLY A N 1
ATOM 1481 C CA . GLY A 1 193 ? 15.880 1.768 2.725 1.00 60.28 193 GLY A CA 1
ATOM 1482 C C . GLY A 1 193 ? 17.254 2.436 2.837 1.00 60.28 193 GLY A C 1
ATOM 1483 O O . GLY A 1 193 ? 17.563 3.037 3.865 1.00 60.28 193 GLY A O 1
ATOM 1484 N N . PHE A 1 194 ? 18.062 2.394 1.771 1.00 61.72 194 PHE A N 1
ATOM 1485 C CA . PHE A 1 194 ? 19.405 2.980 1.766 1.00 61.72 194 PHE A CA 1
ATOM 1486 C C . PHE A 1 194 ? 19.403 4.507 1.672 1.00 61.72 194 PHE A C 1
ATOM 1488 O O . PHE A 1 194 ? 20.381 5.131 2.071 1.00 61.72 194 PHE A O 1
ATOM 1495 N N . PHE A 1 195 ? 18.313 5.135 1.220 1.00 59.50 195 PHE A N 1
ATOM 1496 C CA . PHE A 1 195 ? 18.264 6.595 1.063 1.00 59.50 195 PHE A CA 1
ATOM 1497 C C . PHE A 1 195 ? 18.399 7.369 2.373 1.00 59.50 195 PHE A C 1
ATOM 1499 O O . PHE A 1 195 ? 18.883 8.496 2.368 1.00 59.50 195 PHE A O 1
ATOM 1506 N N . ASN A 1 196 ? 18.004 6.757 3.489 1.00 60.88 196 ASN A N 1
ATOM 1507 C CA . ASN A 1 196 ? 18.126 7.353 4.819 1.00 60.88 196 ASN A CA 1
ATOM 1508 C C . ASN A 1 196 ? 19.209 6.676 5.668 1.00 60.88 196 ASN A C 1
ATOM 1510 O O . ASN A 1 196 ? 19.380 7.021 6.840 1.00 60.88 196 ASN A O 1
ATOM 1514 N N . ALA A 1 197 ? 19.933 5.705 5.102 1.00 63.44 197 ALA A N 1
ATOM 1515 C CA . ALA A 1 197 ? 20.997 5.022 5.813 1.00 63.44 197 ALA A CA 1
ATOM 1516 C C . ALA A 1 197 ? 22.158 5.995 6.035 1.00 63.44 197 ALA A C 1
ATOM 1518 O O . ALA A 1 197 ? 22.733 6.543 5.094 1.00 63.44 197 ALA A O 1
ATOM 1519 N N . LYS A 1 198 ? 22.512 6.210 7.302 1.00 65.19 198 LYS A N 1
ATOM 1520 C CA . LYS A 1 198 ? 23.733 6.930 7.658 1.00 65.19 198 LYS A CA 1
ATOM 1521 C C . LYS A 1 198 ? 24.887 5.931 7.751 1.00 65.19 198 LYS A C 1
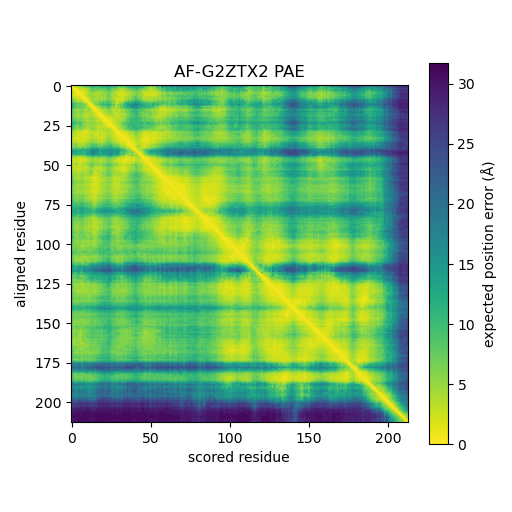ATOM 1523 O O . LYS A 1 198 ? 24.679 4.835 8.276 1.00 65.19 198 LYS A O 1
ATOM 1528 N N . PRO A 1 199 ? 26.093 6.281 7.274 1.00 64.31 199 PRO A N 1
ATOM 1529 C CA . PRO A 1 199 ? 27.266 5.444 7.471 1.00 64.31 199 PRO A CA 1
ATOM 1530 C C . PRO A 1 199 ? 27.464 5.170 8.965 1.00 64.31 199 PRO A C 1
ATOM 1532 O O . PRO A 1 199 ? 27.446 6.102 9.768 1.00 64.31 199 PRO A O 1
ATOM 1535 N N . VAL A 1 200 ? 27.672 3.905 9.335 1.00 69.44 200 VAL A N 1
ATOM 1536 C CA . VAL A 1 200 ? 28.040 3.533 10.716 1.00 69.44 200 VAL A CA 1
ATOM 1537 C C . VAL A 1 200 ? 29.462 4.011 11.040 1.00 69.44 200 VAL A C 1
ATOM 1539 O O . VAL A 1 200 ? 29.786 4.291 12.189 1.00 69.44 200 VAL A O 1
ATOM 1542 N N . VAL A 1 201 ? 30.297 4.162 10.008 1.00 71.44 201 VAL A N 1
ATOM 1543 C CA . VAL A 1 201 ? 31.649 4.717 10.083 1.00 71.44 201 VAL A CA 1
ATOM 1544 C C . VAL A 1 201 ? 31.777 5.775 8.992 1.00 71.44 201 VAL A C 1
ATOM 1546 O O . VAL A 1 201 ? 31.358 5.539 7.857 1.00 71.44 201 VAL A O 1
ATOM 1549 N N . ALA A 1 202 ? 32.319 6.949 9.327 1.00 65.56 202 ALA A N 1
ATOM 1550 C CA . ALA A 1 202 ? 32.578 7.994 8.341 1.00 65.56 202 ALA A CA 1
ATOM 1551 C C . ALA A 1 202 ? 33.460 7.436 7.207 1.00 65.56 202 ALA A C 1
ATOM 1553 O O . ALA A 1 202 ? 34.379 6.664 7.500 1.00 65.56 202 ALA A O 1
ATOM 1554 N N . PRO A 1 203 ? 33.215 7.803 5.934 1.00 60.97 203 PRO A N 1
ATOM 1555 C CA . PRO A 1 203 ? 34.097 7.402 4.849 1.00 60.97 203 PRO A CA 1
ATOM 1556 C C . PRO A 1 203 ? 35.520 7.829 5.201 1.00 60.97 203 PRO A C 1
ATOM 1558 O O . PRO A 1 203 ? 35.770 9.013 5.442 1.00 60.97 203 PRO A O 1
ATOM 1561 N N . THR A 1 204 ? 36.448 6.876 5.264 1.00 60.03 204 THR A N 1
ATOM 1562 C CA . THR A 1 204 ? 37.865 7.209 5.342 1.00 60.03 204 THR A CA 1
ATOM 1563 C C . THR A 1 204 ? 38.196 8.055 4.120 1.00 60.03 204 THR A C 1
ATOM 1565 O O . THR A 1 204 ? 37.817 7.712 2.995 1.00 60.03 204 THR A O 1
ATOM 1568 N N . ALA A 1 205 ? 38.836 9.205 4.347 1.00 54.66 205 ALA A N 1
ATOM 1569 C CA . ALA A 1 205 ? 39.339 10.033 3.263 1.00 54.66 205 ALA A CA 1
ATOM 1570 C C . ALA A 1 205 ? 40.130 9.123 2.319 1.00 54.66 205 ALA A C 1
ATOM 1572 O O . ALA A 1 205 ? 41.017 8.394 2.762 1.00 54.66 205 ALA A O 1
ATOM 1573 N N . ARG A 1 206 ? 39.751 9.096 1.037 1.00 55.50 206 ARG A N 1
ATOM 1574 C CA . ARG A 1 206 ? 40.518 8.350 0.042 1.00 55.50 206 ARG A CA 1
ATOM 1575 C C . ARG A 1 206 ? 41.920 8.948 0.028 1.00 55.50 206 ARG A C 1
ATOM 1577 O O . ARG A 1 206 ? 42.074 10.108 -0.352 1.00 55.50 206 ARG A O 1
ATOM 1584 N N . ASP A 1 207 ? 42.909 8.163 0.447 1.00 46.50 207 ASP A N 1
ATOM 1585 C CA . ASP A 1 207 ? 44.310 8.507 0.245 1.00 46.50 207 ASP A CA 1
ATOM 1586 C C . ASP A 1 207 ? 44.533 8.781 -1.242 1.00 46.50 207 ASP A C 1
ATOM 1588 O O . ASP A 1 207 ? 44.056 8.046 -2.112 1.00 46.50 207 ASP A O 1
ATOM 1592 N N . GLY A 1 208 ? 45.195 9.905 -1.514 1.00 49.09 208 GLY A N 1
ATOM 1593 C CA . GLY A 1 208 ? 45.343 10.497 -2.835 1.00 49.09 208 GLY A CA 1
ATOM 1594 C C . GLY A 1 208 ? 45.771 9.496 -3.908 1.00 49.09 208 GLY A C 1
ATOM 1595 O O . GLY A 1 208 ? 46.941 9.146 -4.033 1.00 49.09 208 GLY A O 1
ATOM 1596 N N . GLY A 1 209 ? 44.816 9.099 -4.743 1.00 36.78 209 GLY A N 1
ATOM 1597 C CA . GLY A 1 209 ? 45.046 8.386 -5.990 1.00 36.78 209 GLY A CA 1
ATOM 1598 C C . GLY A 1 209 ? 44.767 9.326 -7.148 1.00 36.78 209 GLY A C 1
ATOM 1599 O O . GLY A 1 209 ? 43.610 9.585 -7.459 1.00 36.78 209 GLY A O 1
ATOM 1600 N N . ARG A 1 210 ? 45.846 9.865 -7.721 1.00 37.03 210 ARG A N 1
ATOM 1601 C CA . ARG A 1 210 ? 45.915 10.674 -8.945 1.00 37.03 210 ARG A CA 1
ATOM 1602 C C . ARG A 1 210 ? 44.782 10.371 -9.927 1.00 37.03 210 ARG A C 1
ATOM 1604 O O . ARG A 1 210 ? 44.613 9.230 -10.349 1.00 37.03 210 ARG A O 1
ATOM 1611 N N . GLY A 1 211 ? 44.075 11.423 -10.333 1.00 42.12 211 GLY A N 1
ATOM 1612 C CA . GLY A 1 211 ? 43.296 11.373 -11.559 1.00 42.12 211 GLY A CA 1
ATOM 1613 C C . GLY A 1 211 ? 44.194 11.079 -12.760 1.00 42.12 211 GLY A C 1
ATOM 1614 O O . GLY A 1 211 ? 45.361 11.478 -12.762 1.00 42.12 211 GLY A O 1
ATOM 1615 N N . ALA A 1 212 ? 43.626 10.369 -13.735 1.00 29.89 212 ALA A N 1
ATOM 1616 C CA . ALA A 1 212 ? 43.786 10.537 -15.186 1.00 29.89 212 ALA A CA 1
ATOM 1617 C C . ALA A 1 212 ? 43.451 9.215 -15.906 1.00 29.89 212 ALA A C 1
ATOM 1619 O O . ALA A 1 212 ? 43.665 8.151 -15.316 1.00 29.89 212 ALA A O 1
ATOM 1620 N N . PRO A 1 213 ? 43.059 9.241 -17.193 1.00 38.00 213 PRO A N 1
ATOM 1621 C CA . PRO A 1 213 ? 42.664 10.372 -18.043 1.00 38.00 213 PRO A CA 1
ATOM 1622 C C . PRO A 1 213 ? 41.150 10.455 -18.300 1.00 38.00 213 PRO A C 1
ATOM 1624 O O . PRO A 1 213 ? 40.472 9.404 -18.284 1.00 38.00 213 PRO A O 1
#

Solvent-accessible surface area (backbone atoms only — not comparable to full-atom values): 13087 Å² total; per-residue (Å²): 125,62,53,41,36,36,74,74,27,38,48,26,94,70,39,44,37,42,88,58,94,70,67,89,94,58,79,64,21,48,37,76,42,49,64,40,74,73,78,51,93,89,54,87,31,68,39,68,41,60,74,62,86,74,81,89,60,52,73,33,70,69,47,52,47,52,29,59,77,71,46,39,31,75,36,79,70,89,45,97,90,57,82,55,68,33,17,41,71,58,69,76,65,74,59,72,69,83,77,88,56,42,45,48,99,83,68,48,62,40,67,47,58,45,87,91,45,68,78,33,20,38,84,41,15,21,65,61,34,45,38,64,45,24,24,46,23,73,46,98,88,74,47,78,35,69,56,81,53,58,60,53,49,95,51,62,45,102,83,69,30,54,26,37,46,55,24,75,82,63,73,71,72,31,28,41,93,54,101,77,54,49,79,52,34,49,71,37,85,59,59,79,64,55,80,77,59,72,73,94,60,79,81,73,79,77,76,90,73,80,89,82,134